Protein AF-A0A927YEY6-F1 (afdb_monomer_lite)

Foldseek 3Di:
DDQVLLCVLLVHPPPDDLVRLVVSLLVQLVVLPLPPPDDDNVRSQVSNVSSVVSNVNVNDDDDDDDDPPLVPPPADAQPQQPAKFFAWDWDADPVRDIDIHGSDIHRGADDVVPGDVVRVLVRLLVVLQVVCVVLVHHSPDPLVVVSSLQNNVQRYQLLNNQVVQFPDWDQDPQAIKGKAKKKFQDDDPPDPDDFFFKFAWDDDDLFIWTHGPRDPDITTIGHPDPVNRSNVNVVVVVVQKGKMKTFHDQDDPPDPDPDRNITMIIIMIGHSYRDDGDRDHPVVVVVVSSVPDDD

pLDDT: mean 82.64, std 15.46, range [29.44, 97.31]

Structure (mmCIF, N/CA/C/O backbone):
data_AF-A0A927YEY6-F1
#
_entry.id   AF-A0A927YEY6-F1
#
loop_
_atom_site.group_PDB
_atom_site.id
_atom_site.type_symbol
_atom_site.label_atom_id
_atom_site.label_alt_id
_atom_site.label_comp_id
_atom_site.label_asym_id
_atom_site.label_entity_id
_atom_site.label_seq_id
_atom_site.pdbx_PDB_ins_code
_atom_site.Cartn_x
_atom_site.Cartn_y
_atom_site.Cartn_z
_atom_site.occupancy
_atom_site.B_iso_or_equiv
_atom_site.auth_seq_id
_atom_site.auth_comp_id
_atom_site.auth_asym_id
_atom_site.auth_atom_id
_atom_site.pdbx_PDB_model_num
ATOM 1 N N . MET A 1 1 ? -22.327 20.132 17.273 1.00 73.31 1 MET A N 1
ATOM 2 C CA . MET A 1 1 ? -22.036 21.005 18.428 1.00 73.31 1 MET A CA 1
ATOM 3 C C . MET A 1 1 ? -22.604 22.403 18.184 1.00 73.31 1 MET A C 1
ATOM 5 O O . MET A 1 1 ? -22.576 22.846 17.042 1.00 73.31 1 MET A O 1
ATOM 9 N N . ASP A 1 2 ? -23.156 23.085 19.196 1.00 84.12 2 ASP A N 1
ATOM 10 C CA . ASP A 1 2 ? -23.599 24.488 19.074 1.00 84.12 2 ASP A CA 1
ATOM 11 C C . ASP A 1 2 ? -22.447 25.485 19.316 1.00 84.12 2 ASP A C 1
ATOM 13 O O . ASP A 1 2 ? -21.430 25.144 19.922 1.00 84.12 2 ASP A O 1
ATOM 17 N N . LYS A 1 3 ? -22.608 26.736 18.861 1.00 80.00 3 LYS A N 1
ATOM 18 C CA . LYS A 1 3 ? -21.566 27.777 18.942 1.00 80.00 3 LYS A CA 1
ATOM 19 C C . LYS A 1 3 ? -21.121 28.075 20.381 1.00 80.00 3 LYS A C 1
ATOM 21 O O . LYS A 1 3 ? -19.950 28.370 20.598 1.00 80.00 3 LYS A O 1
ATOM 26 N N . GLN A 1 4 ? -22.024 28.001 21.359 1.00 81.75 4 GLN A N 1
ATOM 27 C CA . GLN A 1 4 ? -21.712 28.317 22.752 1.00 81.75 4 GLN A CA 1
ATOM 28 C C . GLN A 1 4 ? -20.934 27.175 23.415 1.00 81.75 4 GLN A C 1
ATOM 30 O O . GLN A 1 4 ? -19.992 27.428 24.163 1.00 81.75 4 GLN A O 1
ATOM 35 N N . THR A 1 5 ? -21.277 25.927 23.099 1.00 83.00 5 THR A N 1
ATOM 36 C CA . THR A 1 5 ? -20.497 24.745 23.487 1.00 83.00 5 THR A CA 1
ATOM 37 C C . THR A 1 5 ? -19.113 24.749 22.836 1.00 83.00 5 THR A C 1
ATOM 39 O O . THR A 1 5 ? -18.125 24.507 23.525 1.00 83.00 5 THR A O 1
ATOM 42 N 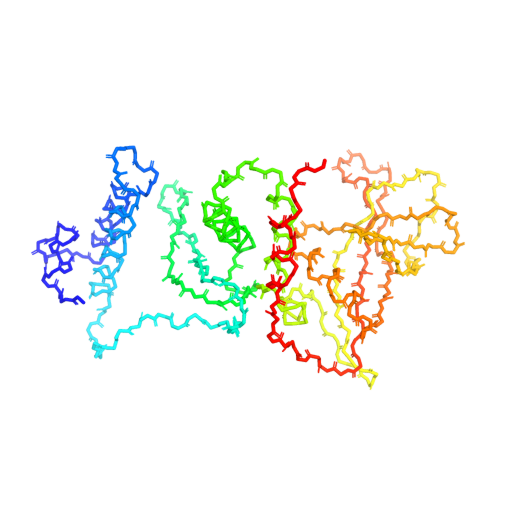N . ALA A 1 6 ? -19.014 25.115 21.554 1.00 83.81 6 ALA A N 1
ATOM 43 C CA . ALA A 1 6 ? -17.735 25.245 20.856 1.00 83.81 6 ALA A CA 1
ATOM 44 C C . ALA A 1 6 ? -16.819 26.308 21.493 1.00 83.81 6 ALA A C 1
ATOM 46 O O . ALA A 1 6 ? -15.629 26.068 21.684 1.00 83.81 6 ALA A O 1
ATOM 47 N N . MET A 1 7 ? -17.374 27.464 21.882 1.00 85.62 7 MET A N 1
ATOM 48 C CA . MET A 1 7 ? -16.624 28.506 22.599 1.00 85.62 7 MET A CA 1
ATOM 49 C C . MET A 1 7 ? -16.112 28.016 23.950 1.00 85.62 7 MET A C 1
ATOM 51 O O . MET A 1 7 ? -14.946 28.224 24.262 1.00 85.62 7 MET A O 1
ATOM 55 N N . ARG A 1 8 ? -16.945 27.313 24.728 1.00 87.94 8 ARG A N 1
ATOM 56 C CA . ARG A 1 8 ? -16.521 26.747 26.019 1.00 87.94 8 ARG A CA 1
ATOM 57 C C . ARG A 1 8 ? -15.406 25.717 25.855 1.00 87.94 8 ARG A C 1
ATOM 59 O O . ARG A 1 8 ? -14.466 25.733 26.637 1.00 87.94 8 ARG A O 1
ATOM 66 N N . LEU A 1 9 ? -15.496 24.857 24.839 1.00 85.94 9 LEU A N 1
ATOM 67 C CA . LEU A 1 9 ? -14.481 23.836 24.556 1.00 85.94 9 LEU A CA 1
ATOM 68 C C . LEU A 1 9 ? -13.132 24.427 24.153 1.00 85.94 9 LEU A C 1
ATOM 70 O O . LEU A 1 9 ? -12.103 23.863 24.506 1.00 85.94 9 LEU A O 1
ATOM 74 N N . LEU A 1 10 ? -13.129 25.552 23.436 1.00 85.31 10 LEU A N 1
ATOM 75 C CA . LEU A 1 10 ? -11.901 26.276 23.115 1.00 85.31 10 LEU A CA 1
ATOM 76 C C . LEU A 1 10 ? -11.502 27.295 24.191 1.00 85.31 10 LEU A C 1
ATOM 78 O O . LEU A 1 10 ? -10.527 28.002 23.988 1.00 85.31 10 LEU A O 1
ATOM 82 N N . GLU A 1 11 ? -12.211 27.390 25.319 1.00 87.81 11 GLU A N 1
ATOM 83 C CA . GLU A 1 11 ? -11.959 28.404 26.357 1.00 87.81 11 GLU A CA 1
ATOM 84 C C . GLU A 1 11 ? -11.980 29.850 25.795 1.00 87.81 11 GLU A C 1
ATOM 86 O O . GLU A 1 11 ? -11.098 30.658 26.077 1.00 87.81 11 GLU A O 1
ATOM 91 N N . LEU A 1 12 ? -12.979 30.166 24.961 1.00 87.00 12 LEU A N 1
ATOM 92 C CA . LEU A 1 12 ? -13.178 31.466 24.301 1.00 87.00 12 LEU A CA 1
ATOM 93 C C . LEU A 1 12 ? -14.364 32.242 24.904 1.00 87.00 12 LEU A C 1
ATOM 95 O O . LEU A 1 12 ? -15.397 31.660 25.243 1.00 87.00 12 LEU A O 1
ATOM 99 N N . GLU A 1 13 ? -14.254 33.568 24.966 1.00 82.69 13 GLU A N 1
ATOM 100 C CA . GLU A 1 13 ? -15.252 34.507 25.503 1.00 82.69 13 GLU A CA 1
ATOM 101 C C . GLU A 1 13 ? -16.216 35.064 24.436 1.00 82.69 13 GLU A C 1
ATOM 103 O O . GLU A 1 13 ? -17.197 35.741 24.753 1.00 82.69 13 GLU A O 1
ATOM 108 N N . GLY A 1 14 ? -15.968 34.778 23.156 1.00 76.25 14 GLY A N 1
ATOM 109 C CA . GLY A 1 14 ? -16.838 35.113 22.028 1.00 76.25 14 GLY A CA 1
ATOM 110 C C . GLY A 1 14 ? -16.555 36.457 21.354 1.00 76.25 14 GLY A C 1
ATOM 111 O O . GLY A 1 14 ? -17.342 36.885 20.505 1.00 76.25 14 GLY A O 1
ATOM 112 N N . ARG A 1 15 ? -15.446 37.116 21.707 1.00 78.50 15 ARG A N 1
ATOM 113 C CA . ARG A 1 15 ? -14.969 38.379 21.102 1.00 78.50 15 ARG A CA 1
ATOM 114 C C . ARG A 1 15 ? -13.741 38.191 20.211 1.00 78.50 15 ARG A C 1
ATOM 116 O O . ARG A 1 15 ? -13.236 39.158 19.649 1.00 78.50 15 ARG A O 1
ATOM 123 N N . GLU A 1 16 ? -13.261 36.963 20.101 1.00 79.75 16 GLU A N 1
ATOM 124 C CA . GLU A 1 16 ? -12.004 36.626 19.460 1.00 79.75 16 GLU A CA 1
ATOM 125 C C . GLU A 1 16 ? -12.104 36.707 17.939 1.00 79.75 16 GLU A C 1
ATOM 127 O O . GLU A 1 16 ? -13.050 36.235 17.301 1.00 79.75 16 GLU A O 1
ATOM 132 N N . SER A 1 17 ? -11.073 37.287 17.341 1.00 77.44 17 SER A N 1
ATOM 133 C CA . SER A 1 17 ? -10.853 37.264 15.905 1.00 77.44 17 SER A CA 1
ATOM 134 C C . SER A 1 17 ? -10.623 35.827 15.408 1.00 77.44 17 SER A C 1
ATOM 136 O O . SER A 1 17 ? -10.138 34.970 16.150 1.00 77.44 17 SER A O 1
ATOM 138 N N . PRO A 1 18 ? -10.847 35.541 14.112 1.00 72.12 18 PRO A N 1
ATOM 139 C CA . PRO A 1 18 ? -10.545 34.228 13.531 1.00 72.12 18 PRO A CA 1
ATOM 140 C C . PRO A 1 18 ? -9.101 33.754 13.777 1.00 72.12 18 PRO A C 1
ATOM 142 O O . PRO A 1 18 ? -8.837 32.555 13.875 1.00 72.12 18 PRO A O 1
ATOM 145 N N . LYS A 1 19 ? -8.155 34.697 13.904 1.00 68.94 19 LYS A N 1
ATOM 146 C CA . LYS A 1 19 ? -6.752 34.415 14.227 1.00 68.94 19 LYS A CA 1
ATOM 147 C C . LYS A 1 19 ? -6.582 33.949 15.676 1.00 68.94 19 LYS A C 1
ATOM 149 O O . LYS A 1 19 ? -5.820 33.017 15.920 1.00 68.94 19 LYS A O 1
ATOM 154 N N . GLU A 1 20 ? -7.293 34.565 16.614 1.00 77.88 20 GLU A N 1
ATOM 155 C CA . GLU A 1 20 ? -7.289 34.198 18.035 1.00 77.88 20 GLU A CA 1
ATOM 156 C C . GLU A 1 20 ? -7.999 32.863 18.270 1.00 77.88 20 GLU A C 1
ATOM 158 O O . GLU A 1 20 ? -7.435 32.001 18.938 1.00 77.88 20 GLU A O 1
ATOM 163 N N . ILE A 1 21 ? -9.138 32.623 17.610 1.00 79.06 21 ILE A N 1
ATOM 164 C CA . ILE A 1 21 ? -9.834 31.323 17.623 1.00 79.06 21 ILE A CA 1
ATOM 165 C C . ILE A 1 21 ? -8.893 30.210 17.137 1.00 79.06 21 ILE A C 1
ATOM 167 O O . ILE A 1 21 ? -8.759 29.175 17.785 1.00 79.06 21 ILE A O 1
ATOM 171 N N . LYS A 1 22 ? -8.184 30.433 16.020 1.00 72.25 22 LYS A N 1
ATOM 172 C CA . LYS A 1 22 ? -7.202 29.475 15.485 1.00 72.25 22 LYS A CA 1
ATOM 173 C C . LYS A 1 22 ? -6.020 29.257 16.431 1.00 72.25 22 LYS A C 1
ATOM 175 O O . LYS A 1 22 ? -5.529 28.139 16.545 1.00 72.25 22 LYS A O 1
ATOM 180 N N . SER A 1 23 ? -5.543 30.316 17.081 1.00 75.25 23 SER A N 1
ATOM 181 C CA . SER A 1 23 ? -4.452 30.243 18.058 1.00 75.25 23 SER A CA 1
ATOM 182 C C . SER A 1 23 ? -4.852 29.413 19.279 1.00 75.25 23 SER A C 1
ATOM 184 O O . SER A 1 23 ? -4.120 28.522 19.698 1.00 75.25 23 SER A O 1
ATOM 186 N N . GLN A 1 24 ? -6.048 29.655 19.807 1.00 83.19 24 GLN A N 1
ATOM 187 C CA . GLN A 1 24 ? -6.552 28.977 20.991 1.00 83.19 24 GLN A CA 1
ATOM 188 C C . GLN A 1 24 ? -6.903 27.511 20.713 1.00 83.19 24 GLN A C 1
ATOM 190 O O . GLN A 1 24 ? -6.513 26.635 21.479 1.00 83.19 24 GLN A O 1
ATOM 195 N N . PHE A 1 25 ? -7.524 27.223 19.566 1.00 82.56 25 PHE A N 1
ATOM 196 C CA . PHE A 1 25 ? -7.709 25.856 19.080 1.00 82.56 25 PHE A CA 1
ATOM 197 C C . PHE A 1 25 ? -6.395 25.064 19.072 1.00 82.56 25 PHE A C 1
ATOM 199 O O . PHE A 1 25 ? -6.335 23.958 19.600 1.00 82.56 25 PHE A O 1
ATOM 206 N N . ARG A 1 26 ? -5.315 25.663 18.558 1.00 70.81 26 ARG A N 1
ATOM 207 C CA . ARG A 1 26 ? -3.984 25.035 18.530 1.00 70.81 26 ARG A CA 1
ATOM 208 C C . ARG A 1 26 ? -3.409 24.778 19.923 1.00 70.81 26 ARG A C 1
ATOM 210 O O . ARG A 1 26 ? -2.843 23.714 20.142 1.00 70.81 26 ARG A O 1
ATOM 217 N N . LYS A 1 27 ? -3.578 25.709 20.869 1.00 81.00 27 LYS A N 1
ATOM 218 C CA . LYS A 1 27 ? -3.155 25.501 22.268 1.00 81.00 27 LYS A CA 1
ATOM 219 C C . LYS A 1 27 ? -3.886 24.325 22.909 1.00 81.00 27 LYS A C 1
ATOM 221 O O . LYS A 1 27 ? -3.268 23.524 23.603 1.00 81.00 27 LYS A O 1
ATOM 226 N N . MET A 1 28 ? -5.189 24.221 22.663 1.00 82.31 28 MET A N 1
ATOM 227 C CA . MET A 1 28 ? -5.993 23.130 23.202 1.00 82.31 28 MET A CA 1
ATOM 228 C C . MET A 1 28 ? -5.609 21.790 22.568 1.00 82.31 28 MET A C 1
ATOM 230 O O . MET A 1 28 ? -5.469 20.809 23.287 1.00 82.31 28 MET A O 1
ATOM 234 N N . LEU A 1 29 ? -5.335 21.748 21.261 1.00 75.50 29 LEU A N 1
ATOM 235 C CA . LEU A 1 29 ? -4.824 20.536 20.610 1.00 75.50 29 LEU A CA 1
ATOM 236 C C . LEU A 1 29 ? -3.517 20.039 21.235 1.00 75.50 29 LEU A C 1
ATOM 238 O O . LEU A 1 29 ? -3.404 18.856 21.530 1.00 75.50 29 LEU A O 1
ATOM 242 N N . HIS A 1 30 ? -2.565 20.938 21.496 1.00 70.00 30 HIS A N 1
ATOM 243 C CA . HIS A 1 30 ? -1.305 20.576 22.148 1.00 70.00 30 HIS A CA 1
ATOM 244 C C . HIS A 1 30 ? -1.527 20.018 23.563 1.00 70.00 30 HIS A C 1
ATOM 246 O O . HIS A 1 30 ? -0.894 19.049 23.969 1.00 70.00 30 HIS A O 1
ATOM 252 N N . ARG A 1 31 ? -2.470 20.601 24.312 1.00 76.56 31 ARG A N 1
ATOM 253 C CA . ARG A 1 31 ? -2.794 20.174 25.679 1.00 76.56 31 ARG A CA 1
ATOM 254 C C . ARG A 1 31 ? -3.408 18.774 25.747 1.00 76.56 31 ARG A C 1
ATOM 256 O O . ARG A 1 31 ? -3.153 18.066 26.714 1.00 76.56 31 ARG A O 1
ATOM 263 N N . TYR A 1 32 ? -4.233 18.414 24.769 1.00 73.62 32 TYR A N 1
ATOM 264 C CA . TYR A 1 32 ? -4.962 17.142 24.730 1.00 73.62 32 TYR A CA 1
ATOM 265 C C . TYR A 1 32 ? -4.374 16.153 23.714 1.00 73.62 32 TYR A C 1
ATOM 267 O O . TYR A 1 32 ? -5.056 15.217 23.306 1.00 73.62 32 TYR A O 1
ATOM 275 N N . HIS A 1 33 ? -3.125 16.356 23.290 1.00 64.69 33 HIS A N 1
ATOM 276 C CA . HIS A 1 33 ? -2.456 15.463 22.353 1.00 64.69 33 HIS A CA 1
ATOM 277 C C . HIS A 1 33 ? -2.370 14.030 22.927 1.00 64.69 33 HIS A C 1
ATOM 279 O O . HIS A 1 33 ? -2.066 13.891 24.112 1.00 64.69 33 HIS A O 1
ATOM 285 N N . PRO A 1 34 ? -2.594 12.961 22.134 1.00 60.19 34 PRO A N 1
ATOM 286 C CA . PRO A 1 34 ? -2.518 11.579 22.626 1.00 60.19 34 PRO A CA 1
ATOM 287 C C . PRO A 1 34 ? -1.151 11.196 23.214 1.00 60.19 34 PRO A C 1
ATOM 289 O O . PRO A 1 34 ? -1.093 10.391 24.138 1.00 60.19 34 PRO A O 1
ATOM 292 N N . ASP A 1 35 ? -0.071 11.822 22.735 1.00 56.22 35 ASP A N 1
ATOM 293 C CA . ASP A 1 35 ? 1.285 11.636 23.278 1.00 56.22 35 ASP A CA 1
ATOM 294 C C . ASP A 1 35 ? 1.624 12.617 24.419 1.00 56.22 35 ASP A C 1
ATOM 296 O O . ASP A 1 35 ? 2.741 12.601 24.942 1.00 56.22 35 ASP A O 1
ATOM 300 N N . ALA A 1 36 ? 0.695 13.495 24.822 1.00 63.72 36 ALA A N 1
ATOM 301 C CA . ALA A 1 36 ? 0.897 14.337 25.995 1.00 63.72 36 ALA A CA 1
ATOM 302 C C . ALA A 1 36 ? 0.924 13.455 27.252 1.00 63.72 36 ALA A C 1
ATOM 304 O O . ALA A 1 36 ? -0.004 12.699 27.549 1.00 63.72 36 ALA A O 1
ATOM 305 N N . THR A 1 37 ? 2.013 13.546 28.010 1.00 54.38 37 THR A N 1
ATOM 306 C CA . THR A 1 37 ? 2.255 12.700 29.178 1.00 54.38 37 THR A CA 1
ATOM 307 C C . THR A 1 37 ? 1.183 12.898 30.252 1.00 54.38 37 THR A C 1
ATOM 309 O O . THR A 1 37 ? 1.001 13.993 30.780 1.00 54.38 37 THR A O 1
ATOM 312 N N . GLY A 1 38 ? 0.509 11.805 30.625 1.00 65.81 38 GLY A N 1
ATOM 313 C CA . GLY A 1 38 ? -0.385 11.752 31.787 1.00 65.81 38 GLY A CA 1
ATOM 314 C C . GLY A 1 38 ? -1.890 11.792 31.499 1.00 65.81 38 GLY A C 1
ATOM 315 O O . GLY A 1 38 ? -2.658 11.835 32.459 1.00 65.81 38 GLY A O 1
ATOM 316 N N . MET A 1 39 ? -2.329 11.751 30.235 1.00 68.69 39 MET A N 1
ATOM 317 C CA . MET A 1 39 ? -3.746 11.576 29.876 1.00 68.69 39 MET A CA 1
ATOM 318 C C . MET A 1 39 ? -4.035 10.193 29.288 1.00 68.69 39 MET A C 1
ATOM 320 O O . MET A 1 39 ? -3.190 9.584 28.639 1.00 68.69 39 MET A O 1
ATOM 324 N N . ASP A 1 40 ? -5.251 9.701 29.531 1.00 76.50 40 ASP A N 1
ATOM 325 C CA . ASP A 1 40 ? -5.768 8.501 28.874 1.00 76.50 40 ASP A CA 1
ATOM 326 C C . ASP A 1 40 ? -5.926 8.757 27.368 1.00 76.50 40 ASP A C 1
ATOM 328 O O . ASP A 1 40 ? -6.530 9.754 26.967 1.00 76.50 40 ASP A O 1
ATOM 332 N N . ALA A 1 41 ? -5.394 7.858 26.536 1.00 65.06 41 ALA A N 1
ATOM 333 C CA . ALA A 1 41 ? -5.361 8.029 25.083 1.00 65.06 41 ALA A CA 1
ATOM 334 C C . ALA A 1 41 ? -6.767 8.097 24.458 1.00 65.06 41 ALA A C 1
ATOM 336 O O . ALA A 1 41 ? -6.977 8.826 23.487 1.00 65.06 41 ALA A O 1
ATOM 337 N N . THR A 1 42 ? -7.744 7.389 25.037 1.00 67.25 42 THR A N 1
ATOM 338 C CA . THR A 1 42 ? -9.140 7.410 24.573 1.00 67.25 42 THR A CA 1
ATOM 339 C C . THR A 1 42 ? -9.766 8.769 24.859 1.00 67.25 42 THR A C 1
ATOM 341 O O . THR A 1 42 ? -10.327 9.401 23.964 1.00 67.25 42 THR A O 1
ATOM 344 N N . PHE A 1 43 ? -9.605 9.262 26.090 1.00 71.88 43 PHE A N 1
ATOM 345 C CA . PHE A 1 43 ? -10.077 10.585 26.490 1.00 71.88 43 PHE A CA 1
ATOM 346 C C . PHE A 1 43 ? -9.400 11.712 25.696 1.00 71.88 43 PHE A C 1
ATOM 348 O O . PHE A 1 43 ? -10.073 12.631 25.229 1.00 71.88 43 PHE A O 1
ATOM 355 N N . ALA A 1 44 ? -8.081 11.635 25.503 1.00 69.62 44 ALA A N 1
ATOM 356 C CA . ALA A 1 44 ? -7.319 12.585 24.695 1.00 69.62 44 ALA A CA 1
ATOM 357 C C . ALA A 1 44 ? -7.834 12.618 23.246 1.00 69.62 44 ALA A C 1
ATOM 359 O O . ALA A 1 44 ? -8.128 13.690 22.713 1.00 69.62 44 ALA A O 1
ATOM 360 N N . GLY A 1 45 ? -8.054 11.446 22.640 1.00 66.94 45 GLY A N 1
ATOM 361 C CA . GLY A 1 45 ? -8.624 11.324 21.298 1.00 66.94 45 GLY A CA 1
ATOM 362 C C . GLY A 1 45 ? -10.031 11.919 21.174 1.00 66.94 45 GLY A C 1
ATOM 363 O O . GLY A 1 45 ? -10.306 12.672 20.235 1.00 66.94 45 GLY A O 1
ATOM 364 N N . GLU A 1 46 ? -10.922 11.646 22.134 1.00 73.69 46 GLU A N 1
ATOM 365 C CA . GLU A 1 46 ? -12.263 12.249 22.171 1.00 73.69 46 GLU A CA 1
ATOM 366 C C . GLU A 1 46 ? -12.205 13.772 22.331 1.00 73.69 46 GLU A C 1
ATOM 368 O O . GLU A 1 46 ? -12.928 14.501 21.645 1.00 73.69 46 GLU A O 1
ATOM 373 N N . MET A 1 47 ? -11.316 14.273 23.190 1.00 79.44 47 MET A N 1
ATOM 374 C CA . MET A 1 47 ? -11.127 15.707 23.386 1.00 79.44 47 MET A CA 1
ATOM 375 C C . MET A 1 47 ? -10.612 16.388 22.123 1.00 79.44 47 MET A C 1
ATOM 377 O O . MET A 1 47 ? -11.183 17.397 21.716 1.00 79.44 47 MET A O 1
ATOM 381 N N . VAL A 1 48 ? -9.610 15.828 21.446 1.00 75.88 48 VAL A N 1
ATOM 382 C CA . VAL A 1 48 ? -9.113 16.368 20.171 1.00 75.88 48 VAL A CA 1
ATOM 383 C C . VAL A 1 48 ? -10.220 16.410 19.116 1.00 75.88 48 VAL A C 1
ATOM 385 O O . VAL A 1 48 ? -10.384 17.425 18.432 1.00 75.88 48 VAL A O 1
ATOM 388 N N . ARG A 1 49 ? -11.046 15.360 19.030 1.00 75.94 49 ARG A N 1
ATOM 389 C CA . ARG A 1 49 ? -12.209 15.319 18.130 1.00 75.94 49 ARG A CA 1
ATOM 390 C C . ARG A 1 49 ? -13.207 16.439 18.437 1.00 75.94 49 ARG A C 1
ATOM 392 O O . ARG A 1 49 ? -13.635 17.146 17.524 1.00 75.94 49 ARG A O 1
ATOM 399 N N . ASN A 1 50 ? -13.522 16.649 19.715 1.00 81.19 50 ASN A N 1
ATOM 400 C CA . ASN A 1 50 ? -14.405 17.728 20.160 1.00 81.19 50 ASN A CA 1
ATOM 401 C C . ASN A 1 50 ? -13.814 19.119 19.868 1.00 81.19 50 ASN A C 1
ATOM 403 O O . ASN A 1 50 ? -14.543 20.025 19.466 1.00 81.19 50 ASN A O 1
ATOM 407 N N . LEU A 1 51 ? -12.499 19.301 20.022 1.00 83.19 51 LEU A N 1
ATOM 408 C CA . LEU A 1 51 ? -11.815 20.562 19.717 1.00 83.19 51 LEU A CA 1
ATOM 409 C C . LEU A 1 51 ? -11.865 20.895 18.222 1.00 83.19 51 LEU A C 1
ATOM 411 O O . LEU A 1 51 ? -12.055 22.057 17.859 1.00 83.19 51 LEU A O 1
ATOM 415 N N . ILE A 1 52 ? -11.725 19.894 17.352 1.00 76.62 52 ILE A N 1
ATOM 416 C CA . ILE A 1 52 ? -11.842 20.078 15.899 1.00 76.62 52 ILE A CA 1
ATOM 417 C C . ILE A 1 52 ? -13.263 20.457 15.514 1.00 76.62 52 ILE A C 1
ATOM 419 O O . ILE A 1 52 ? -13.449 21.436 14.792 1.00 76.62 52 ILE A O 1
ATOM 423 N N . GLU A 1 53 ? -14.265 19.748 16.043 1.00 78.00 53 GLU A N 1
ATOM 424 C CA . GLU A 1 53 ? -15.669 20.095 15.811 1.00 78.00 53 GLU A CA 1
ATOM 425 C C . GLU A 1 53 ? -15.961 21.531 16.282 1.00 78.00 53 GLU A C 1
ATOM 427 O O . GLU A 1 53 ? -16.600 22.309 15.568 1.00 78.00 53 GLU A O 1
ATOM 432 N N . ALA A 1 54 ? -15.427 21.924 17.443 1.00 83.50 54 ALA A N 1
ATOM 433 C CA . ALA A 1 54 ? -15.548 23.282 17.959 1.00 83.50 54 ALA A CA 1
ATOM 434 C C . ALA A 1 54 ? -14.910 24.320 17.019 1.00 83.50 54 ALA A C 1
ATOM 436 O O . ALA A 1 54 ? -15.520 25.350 16.719 1.00 83.50 54 ALA A O 1
ATOM 437 N N . TYR A 1 55 ? -13.707 24.049 16.508 1.00 81.19 55 TYR A N 1
ATOM 438 C CA . TYR A 1 55 ? -13.028 24.941 15.572 1.00 81.19 55 TYR A CA 1
ATOM 439 C C . TYR A 1 55 ? -13.773 25.073 14.240 1.00 81.19 55 TYR A C 1
ATOM 441 O O . TYR A 1 55 ? -13.885 26.182 13.713 1.00 81.19 55 TYR A O 1
ATOM 449 N N . GLU A 1 56 ? -14.337 23.994 13.697 1.00 78.25 56 GLU A N 1
ATOM 450 C CA . GLU A 1 56 ? -15.137 24.052 12.467 1.00 78.25 56 GLU A CA 1
ATOM 451 C C . GLU A 1 56 ? -16.392 24.916 12.622 1.00 78.25 56 GLU A C 1
ATOM 453 O O . GLU A 1 56 ? -16.703 25.723 11.741 1.00 78.25 56 GLU A O 1
ATOM 458 N N . VAL A 1 57 ?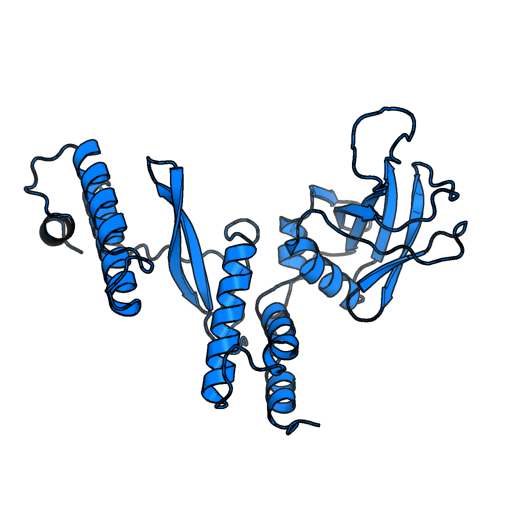 -17.095 24.783 13.753 1.00 82.00 57 VAL A N 1
ATOM 459 C CA . VAL A 1 57 ? -18.282 25.592 14.072 1.00 82.00 57 VAL A CA 1
ATOM 460 C C . VAL A 1 57 ? -17.930 27.079 14.179 1.00 82.00 57 VAL A C 1
ATOM 462 O O . VAL A 1 57 ? -18.726 27.933 13.787 1.00 82.00 57 VAL A O 1
ATOM 465 N N . LEU A 1 58 ? -16.741 27.404 14.694 1.00 79.81 58 LEU A N 1
ATOM 466 C CA . LEU A 1 58 ? -16.310 28.783 14.937 1.00 79.81 58 LEU A CA 1
ATOM 467 C C . LEU A 1 58 ? -15.589 29.438 13.749 1.00 79.81 58 LEU A C 1
ATOM 469 O O . LEU A 1 58 ? -15.564 30.665 13.661 1.00 79.81 58 LEU A O 1
ATOM 473 N N . SER A 1 59 ? -15.017 28.651 12.836 1.00 72.62 59 SER A N 1
ATOM 474 C CA . SER A 1 59 ? -14.234 29.145 11.692 1.00 72.62 59 SER A CA 1
ATOM 475 C C . SER A 1 59 ? -15.051 29.372 10.416 1.00 72.62 59 SER A C 1
ATOM 477 O O . SER A 1 59 ? -14.604 30.115 9.540 1.00 72.62 59 SER A O 1
ATOM 479 N N . LYS A 1 60 ? -16.251 28.788 10.295 1.00 66.00 60 LYS A N 1
ATOM 480 C CA . LYS A 1 60 ? -17.129 28.998 9.133 1.00 66.00 60 LYS A CA 1
ATOM 481 C C . LYS A 1 60 ? -17.919 30.314 9.276 1.00 66.00 60 LYS A C 1
ATOM 483 O O . LYS A 1 60 ? -18.721 30.440 10.205 1.00 66.00 60 LYS A O 1
ATOM 488 N N . PRO A 1 61 ? -17.756 31.301 8.369 1.00 48.72 61 PRO A N 1
ATOM 489 C CA . PRO A 1 61 ? -18.622 32.474 8.343 1.00 48.72 61 PRO A CA 1
ATOM 490 C C . PRO A 1 61 ? -20.041 32.018 7.997 1.00 48.72 61 PRO A C 1
ATOM 492 O O . PRO A 1 61 ? -20.253 31.298 7.024 1.00 48.72 61 PRO A O 1
ATOM 495 N N . SER A 1 62 ? -21.003 32.396 8.834 1.00 49.44 62 SER A N 1
ATOM 496 C CA . SER A 1 62 ? -22.383 31.912 8.811 1.00 49.44 62 SER A CA 1
ATOM 497 C C . SER A 1 62 ? -22.991 31.874 7.405 1.00 49.44 62 SER A C 1
ATOM 499 O O . SER A 1 62 ? -23.367 32.918 6.870 1.00 49.44 62 SER A O 1
ATOM 501 N N . LYS A 1 63 ? -23.143 30.667 6.854 1.00 35.72 63 LYS A N 1
ATOM 502 C CA . LYS A 1 63 ? -24.242 30.256 5.976 1.00 35.72 63 LYS A CA 1
ATOM 503 C C . LYS A 1 63 ? -24.318 28.725 5.935 1.00 35.72 63 LYS A C 1
ATOM 505 O O . LYS A 1 63 ? -23.314 28.051 5.733 1.00 35.72 63 LYS A O 1
ATOM 510 N N . THR A 1 64 ? -25.556 28.250 6.074 1.00 31.84 64 THR A N 1
ATOM 511 C CA . THR A 1 64 ? -26.096 26.904 5.803 1.00 31.84 64 THR A CA 1
ATOM 512 C C . THR A 1 64 ? -25.784 25.753 6.768 1.00 31.84 64 THR A C 1
ATOM 514 O O . THR A 1 64 ? -24.659 25.289 6.881 1.00 31.84 64 THR A O 1
ATOM 517 N N . ASP A 1 65 ? -26.881 25.319 7.400 1.00 29.44 65 ASP A N 1
ATOM 518 C CA . ASP A 1 65 ? -27.271 23.987 7.867 1.00 29.44 65 ASP A CA 1
ATOM 519 C C . ASP A 1 65 ? -26.277 23.092 8.607 1.00 29.44 65 ASP A C 1
ATOM 521 O O . ASP A 1 65 ? -25.229 22.687 8.111 1.00 29.44 65 ASP A O 1
ATOM 525 N N . GLY A 1 66 ? -26.741 22.654 9.781 1.00 34.88 66 GLY A N 1
ATOM 526 C CA . GLY A 1 66 ? -26.200 21.562 10.584 1.00 34.88 66 GLY A CA 1
ATOM 527 C C . GLY A 1 66 ? -26.313 20.192 9.913 1.00 34.88 66 GLY A C 1
ATOM 528 O O . GLY A 1 66 ? -26.832 19.250 10.510 1.00 34.88 66 GLY A O 1
ATOM 529 N N . SER A 1 67 ? -25.779 20.051 8.701 1.00 30.80 67 SER A N 1
ATOM 530 C CA . SER A 1 67 ? -25.373 18.746 8.202 1.00 30.80 67 SER A CA 1
ATOM 531 C C . SER A 1 67 ? -24.057 18.384 8.885 1.00 30.80 67 SER A C 1
ATOM 533 O O . SER A 1 67 ? -23.043 19.075 8.780 1.00 30.80 67 SER A O 1
ATOM 535 N N . ARG A 1 68 ? -24.102 17.310 9.671 1.00 41.16 68 ARG A N 1
ATOM 536 C CA . ARG A 1 68 ? -22.919 16.608 10.156 1.00 41.16 68 ARG A CA 1
ATOM 537 C C . ARG A 1 68 ? -22.099 16.199 8.939 1.00 41.16 68 ARG A C 1
ATOM 539 O O . ARG A 1 68 ? -22.351 15.143 8.370 1.00 41.16 68 ARG A O 1
ATOM 546 N N . ILE A 1 69 ? -21.107 16.990 8.554 1.00 37.94 69 ILE A N 1
ATOM 547 C CA . ILE A 1 69 ? -20.084 16.507 7.634 1.00 37.94 69 ILE A CA 1
ATOM 548 C C . ILE A 1 69 ? -19.104 15.704 8.493 1.00 37.94 69 ILE A C 1
ATOM 550 O O . ILE A 1 69 ? -17.991 16.132 8.768 1.00 37.94 69 ILE A O 1
ATOM 554 N N . ARG A 1 70 ? -19.516 14.494 8.912 1.00 43.28 70 ARG A N 1
ATOM 555 C CA . ARG A 1 70 ? -18.546 13.398 8.851 1.00 43.28 70 ARG A CA 1
ATOM 556 C C . ARG A 1 70 ? -18.162 13.389 7.384 1.00 43.28 70 ARG A C 1
ATOM 558 O O . ARG A 1 70 ? -19.011 13.088 6.552 1.00 43.28 70 ARG A O 1
ATOM 565 N N . LYS A 1 71 ? -16.965 13.869 7.063 1.00 49.34 71 LYS A N 1
ATOM 566 C CA . LYS A 1 71 ? -16.432 13.791 5.709 1.00 49.34 71 LYS A CA 1
ATOM 567 C C . LYS A 1 71 ? -16.519 12.307 5.350 1.00 49.34 71 LYS A C 1
ATOM 569 O O . LYS A 1 71 ? -15.832 11.502 5.976 1.00 49.34 71 LYS A O 1
ATOM 574 N N . GLU A 1 72 ? -17.464 11.928 4.491 1.00 57.97 72 GLU A N 1
ATOM 575 C CA . GLU A 1 72 ? -17.543 10.553 4.008 1.00 57.97 72 GLU A CA 1
ATOM 576 C C . GLU A 1 72 ? -16.197 10.289 3.347 1.00 57.97 72 GLU A C 1
ATOM 578 O O . GLU A 1 72 ? -15.803 10.998 2.419 1.00 57.97 72 GLU A O 1
ATOM 583 N N . TRP A 1 73 ? -15.424 9.378 3.935 1.00 75.44 73 TRP A N 1
ATOM 584 C CA . TRP A 1 73 ? -14.096 9.079 3.436 1.00 75.44 73 TRP A CA 1
ATOM 585 C C . TRP A 1 73 ? -14.265 8.434 2.071 1.00 75.44 73 TRP A C 1
ATOM 587 O O . TRP A 1 73 ? -14.886 7.375 1.951 1.00 75.44 73 TRP A O 1
ATOM 597 N N . ASN A 1 74 ? -13.778 9.107 1.033 1.00 78.69 74 ASN A N 1
ATOM 598 C CA . ASN A 1 74 ? -14.068 8.743 -0.343 1.00 78.69 74 ASN A CA 1
ATOM 599 C C . ASN A 1 74 ? -13.093 7.661 -0.817 1.00 78.69 74 ASN A C 1
ATOM 601 O O . ASN A 1 74 ? -12.243 7.867 -1.684 1.00 78.69 74 ASN A O 1
ATOM 605 N N . ALA A 1 75 ? -13.202 6.487 -0.206 1.00 85.56 75 ALA A N 1
ATOM 606 C CA . ALA A 1 75 ? -12.462 5.303 -0.599 1.00 85.56 75 ALA A CA 1
ATOM 607 C C . ALA A 1 75 ? -13.410 4.107 -0.745 1.00 85.56 75 ALA A C 1
ATOM 609 O O . ALA A 1 75 ? -14.408 4.021 -0.022 1.00 85.56 75 ALA A O 1
A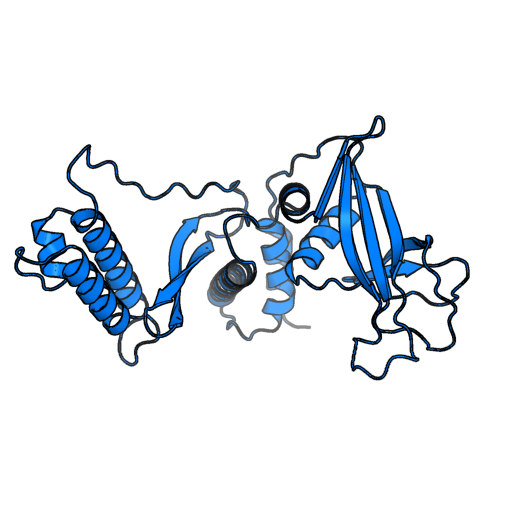TOM 610 N N . PRO A 1 76 ? -13.098 3.153 -1.644 1.00 92.19 76 PRO A N 1
ATOM 611 C CA . PRO A 1 76 ? -13.818 1.891 -1.706 1.00 92.19 76 PRO A CA 1
ATOM 612 C C . PRO A 1 76 ? -13.855 1.211 -0.336 1.00 92.19 76 PRO A C 1
ATOM 614 O O . PRO A 1 76 ? -12.932 1.350 0.465 1.00 92.19 76 PRO A O 1
ATOM 617 N N . VAL A 1 77 ? -14.906 0.444 -0.074 1.00 93.94 77 VAL A N 1
ATOM 618 C CA . VAL A 1 77 ? -15.066 -0.289 1.184 1.00 93.94 77 VAL A CA 1
ATOM 619 C C . VAL A 1 77 ? -14.990 -1.778 0.898 1.00 93.94 77 VAL A C 1
ATOM 621 O O . VAL A 1 77 ? -15.742 -2.296 0.072 1.00 93.94 77 VAL A O 1
ATOM 624 N N . ASN A 1 78 ? -14.124 -2.486 1.621 1.00 95.56 78 ASN A N 1
ATOM 625 C CA . ASN A 1 78 ? -14.141 -3.940 1.630 1.00 95.56 78 ASN A CA 1
ATOM 626 C C . ASN A 1 78 ? -15.012 -4.438 2.780 1.00 95.56 78 ASN A C 1
ATOM 628 O O . ASN A 1 78 ? -14.545 -4.651 3.894 1.00 95.56 78 ASN A O 1
ATOM 632 N N . VAL A 1 79 ? -16.292 -4.673 2.498 1.00 93.12 79 VAL A N 1
ATOM 633 C CA . VAL A 1 79 ? -17.258 -5.176 3.491 1.00 93.12 79 VAL A CA 1
ATOM 634 C C . VAL A 1 79 ? -16.876 -6.533 4.097 1.00 93.12 79 VAL A C 1
ATOM 636 O O . VAL A 1 79 ? -17.400 -6.890 5.147 1.00 93.12 79 VAL A O 1
ATOM 639 N N . MET A 1 80 ? -15.962 -7.267 3.454 1.00 95.00 80 MET A N 1
ATOM 640 C CA . MET A 1 80 ? -15.489 -8.589 3.868 1.00 95.00 80 MET A CA 1
ATOM 641 C C . MET A 1 80 ? -14.198 -8.550 4.703 1.00 95.00 80 MET A C 1
ATOM 643 O O . MET A 1 80 ? -13.726 -9.613 5.117 1.00 95.00 80 MET A O 1
ATOM 647 N N . ALA A 1 81 ? -13.618 -7.364 4.928 1.00 94.56 81 ALA A N 1
ATOM 648 C CA . ALA A 1 81 ? -12.424 -7.216 5.754 1.00 94.56 81 ALA A CA 1
ATOM 649 C C . ALA A 1 81 ? -12.714 -7.583 7.218 1.00 94.56 81 ALA A C 1
ATOM 651 O O . ALA A 1 81 ? -13.821 -7.338 7.714 1.00 94.56 81 ALA A O 1
ATOM 652 N N . ALA A 1 82 ? -11.727 -8.163 7.900 1.00 90.44 82 ALA A N 1
ATOM 653 C CA . ALA A 1 82 ? -11.896 -8.714 9.242 1.00 90.44 82 ALA A CA 1
ATOM 654 C C . ALA A 1 82 ? -12.424 -7.680 10.243 1.00 90.44 82 ALA A C 1
ATOM 656 O O . ALA A 1 82 ? -13.423 -7.928 10.916 1.00 90.44 82 ALA A O 1
ATOM 657 N N . GLU A 1 83 ? -11.806 -6.502 10.274 1.00 94.38 83 GLU A N 1
ATOM 658 C CA . GLU A 1 83 ? -12.087 -5.459 11.260 1.00 94.38 83 GLU A CA 1
ATOM 659 C C . GLU A 1 83 ? -12.277 -4.087 10.604 1.00 94.38 83 GLU A C 1
ATOM 661 O O . GLU A 1 83 ? -12.061 -3.891 9.406 1.00 94.38 83 GLU A O 1
ATOM 666 N N . GLU A 1 84 ? -12.702 -3.100 11.379 1.00 95.31 84 GLU A N 1
ATOM 667 C CA . GLU A 1 84 ? -12.612 -1.704 10.957 1.00 95.31 84 GLU A CA 1
ATOM 668 C C . GLU A 1 84 ? -11.239 -1.138 11.320 1.00 95.31 84 GLU A C 1
ATOM 670 O O . GLU A 1 84 ? -10.770 -1.328 12.443 1.00 95.31 84 GLU A O 1
ATOM 675 N N . ARG A 1 85 ? -10.623 -0.392 10.401 1.00 95.50 85 ARG A N 1
ATOM 676 C CA . ARG A 1 85 ? -9.356 0.303 10.650 1.00 95.50 85 ARG A CA 1
ATOM 677 C C . ARG A 1 85 ? -9.583 1.800 10.812 1.00 95.50 85 ARG A C 1
ATOM 679 O O . ARG A 1 85 ? -10.502 2.362 10.206 1.00 95.50 85 ARG A O 1
ATOM 686 N N . SER A 1 86 ? -8.740 2.429 11.614 1.00 94.06 86 SER A N 1
ATOM 687 C CA . SER A 1 86 ? -8.697 3.881 11.763 1.00 94.06 86 SER A CA 1
ATOM 688 C C . SER A 1 86 ? -8.043 4.526 10.536 1.00 94.06 86 SER A C 1
ATOM 690 O O . SER A 1 86 ? -7.148 3.948 9.924 1.00 94.06 86 SER A O 1
ATOM 692 N N . ILE A 1 87 ? -8.516 5.708 10.146 1.00 90.31 87 ILE A N 1
ATOM 693 C CA . ILE A 1 87 ? -7.934 6.523 9.074 1.00 90.31 87 ILE A CA 1
ATOM 694 C C . ILE A 1 87 ? -7.270 7.726 9.717 1.00 90.31 87 ILE A C 1
ATOM 696 O O . ILE A 1 87 ? -7.958 8.524 10.360 1.00 90.31 87 ILE A O 1
ATOM 700 N N . TYR A 1 88 ? -5.961 7.863 9.527 1.00 86.56 88 TYR A N 1
ATOM 701 C CA . TYR A 1 88 ? -5.195 8.969 10.089 1.00 86.56 88 TYR A CA 1
ATOM 702 C C . TYR A 1 88 ? -4.923 10.058 9.052 1.00 86.56 88 TYR A C 1
ATOM 704 O O . TYR A 1 88 ? -4.801 9.783 7.861 1.00 86.56 88 TYR A O 1
ATOM 712 N N . ALA A 1 89 ? -4.818 11.298 9.522 1.00 77.62 89 ALA A N 1
ATOM 713 C CA . ALA A 1 89 ? -4.253 12.404 8.762 1.00 77.62 89 ALA A CA 1
ATOM 714 C C . ALA A 1 89 ? -3.304 13.207 9.656 1.00 77.62 89 ALA A C 1
ATOM 716 O O . ALA A 1 89 ? -3.624 13.449 10.826 1.00 77.62 89 ALA A O 1
ATOM 717 N N . SER A 1 90 ? -2.167 13.633 9.102 1.00 74.25 90 SER A N 1
ATOM 718 C CA . SER A 1 90 ? -1.243 14.528 9.800 1.00 74.25 90 SER A CA 1
ATOM 719 C C . SER A 1 90 ? -1.676 15.985 9.678 1.00 74.25 90 SER A C 1
ATOM 721 O O . SER A 1 90 ? -2.098 16.451 8.616 1.00 74.25 90 SER A O 1
ATOM 723 N N . PHE A 1 91 ? -1.502 16.734 10.761 1.00 66.25 91 PHE A N 1
ATOM 724 C CA . PHE A 1 91 ? -1.704 18.175 10.800 1.00 66.25 91 PHE A CA 1
ATOM 725 C C . PHE A 1 91 ? -0.422 18.861 11.256 1.00 66.25 91 PHE A C 1
ATOM 727 O O . PHE A 1 91 ? 0.117 18.542 12.312 1.00 66.25 91 PHE A O 1
ATOM 734 N N . GLU A 1 92 ? 0.044 19.828 10.465 1.00 55.03 92 GLU A N 1
ATOM 735 C CA . GLU A 1 92 ? 1.225 20.630 10.786 1.00 55.03 92 GLU A CA 1
ATOM 736 C C . GLU A 1 92 ? 0.856 21.809 11.704 1.00 55.03 92 GLU A C 1
ATOM 738 O O . GLU A 1 92 ? -0.078 22.590 11.452 1.00 55.03 92 GLU A O 1
ATOM 743 N N . MET A 1 93 ? 1.601 21.934 12.797 1.00 53.53 93 MET A N 1
ATOM 744 C CA . MET A 1 93 ? 1.516 23.013 13.770 1.00 53.53 93 MET A CA 1
ATOM 745 C C . MET A 1 93 ? 2.336 24.235 13.316 1.00 53.53 93 MET A C 1
ATOM 747 O O . MET A 1 93 ? 3.056 24.214 12.324 1.00 53.53 93 MET A O 1
ATOM 751 N N . LEU A 1 94 ? 2.176 25.377 13.999 1.00 42.06 94 LEU A N 1
ATOM 752 C CA . LEU A 1 94 ? 2.871 26.625 13.621 1.00 42.06 94 LEU A CA 1
ATOM 753 C C . LEU A 1 94 ? 4.376 26.610 13.898 1.00 42.06 94 LEU A C 1
ATOM 755 O O . LEU A 1 94 ? 5.108 27.394 13.301 1.00 42.06 94 LEU A O 1
ATOM 759 N N . ASP A 1 95 ? 4.794 25.792 14.850 1.00 54.09 95 ASP A N 1
ATOM 760 C CA . ASP A 1 95 ? 6.183 25.527 15.219 1.00 54.09 95 ASP A CA 1
ATOM 761 C C . ASP A 1 95 ? 6.836 24.475 14.308 1.00 54.09 95 ASP A C 1
ATOM 763 O O . ASP A 1 95 ? 8.031 24.219 14.441 1.00 54.09 95 ASP A O 1
ATOM 767 N N . GLY A 1 96 ? 6.082 23.924 13.349 1.00 53.34 96 GLY A N 1
ATOM 768 C CA . GLY A 1 96 ? 6.543 22.900 12.416 1.00 53.34 96 GLY A CA 1
ATOM 769 C C . GLY A 1 96 ? 6.438 21.473 12.956 1.00 53.34 96 GLY A C 1
ATOM 770 O O . GLY A 1 96 ? 6.849 20.548 12.259 1.00 53.34 96 GLY A O 1
ATOM 771 N N . GLU A 1 97 ? 5.893 21.261 14.160 1.00 59.00 97 GLU A N 1
ATOM 772 C CA . GLU A 1 97 ? 5.604 19.910 14.650 1.00 59.00 97 GLU A CA 1
ATOM 773 C C . GLU A 1 97 ? 4.356 19.346 13.954 1.00 59.00 97 GLU A C 1
ATOM 775 O O . GLU A 1 97 ? 3.370 20.050 13.744 1.00 59.00 97 GLU A O 1
ATOM 780 N N . ALA A 1 98 ? 4.384 18.073 13.564 1.00 63.62 98 ALA A N 1
ATOM 781 C CA . ALA A 1 98 ? 3.235 17.394 12.971 1.00 63.62 98 ALA A CA 1
ATOM 782 C C . ALA A 1 98 ? 2.658 16.386 13.963 1.00 63.62 98 ALA A C 1
ATOM 784 O O . ALA A 1 98 ? 3.412 15.698 14.649 1.00 63.62 98 ALA A O 1
ATOM 785 N N . PHE A 1 99 ? 1.331 16.271 14.005 1.00 65.62 99 PHE A N 1
ATOM 786 C CA . PHE A 1 99 ? 0.659 15.220 14.762 1.00 65.62 99 PHE A CA 1
ATOM 787 C C . PHE A 1 99 ? -0.371 14.480 13.919 1.00 65.62 99 PHE A C 1
ATOM 789 O O . PHE A 1 99 ? -0.996 15.062 13.031 1.00 65.62 99 PHE A O 1
ATOM 796 N N . ASP A 1 100 ? -0.574 13.207 14.244 1.00 74.94 100 ASP A N 1
ATOM 797 C CA . ASP A 1 100 ? -1.523 12.333 13.564 1.00 74.94 100 ASP A CA 1
ATOM 798 C C . ASP A 1 100 ? -2.849 12.281 14.309 1.00 74.94 100 ASP A C 1
ATOM 800 O O . ASP A 1 100 ? -2.889 12.125 15.530 1.00 74.94 100 ASP A O 1
ATOM 804 N N . LEU A 1 101 ? -3.951 12.326 13.566 1.00 74.69 101 LEU A N 1
ATOM 805 C CA . LEU A 1 101 ? -5.280 12.194 14.142 1.00 74.69 101 LEU A CA 1
ATOM 806 C C . LEU A 1 101 ? -6.144 11.190 13.394 1.00 74.69 101 LEU A C 1
ATOM 808 O O . LEU A 1 101 ? -6.229 11.239 12.171 1.00 74.69 101 LEU A O 1
ATOM 812 N N . GLU A 1 102 ? -6.863 10.353 14.147 1.00 84.50 102 GLU A N 1
ATOM 813 C CA . GLU A 1 102 ? -7.948 9.530 13.616 1.00 84.50 102 GLU A CA 1
ATOM 814 C C . GLU A 1 102 ? -9.119 10.411 13.150 1.00 84.50 102 GLU A C 1
ATOM 816 O O . GLU A 1 102 ? -9.849 11.003 13.952 1.00 84.50 102 GLU A O 1
ATOM 821 N N . ILE A 1 103 ? -9.325 10.455 11.837 1.00 81.81 103 ILE A N 1
ATOM 822 C CA . ILE A 1 103 ? -10.400 11.203 11.180 1.00 81.81 103 ILE A CA 1
ATOM 823 C C . ILE A 1 103 ? -11.695 10.395 11.141 1.00 81.81 103 ILE A C 1
ATOM 825 O O . ILE A 1 103 ? -12.789 10.937 11.306 1.00 81.81 103 ILE A O 1
ATOM 829 N N . THR A 1 104 ? -11.585 9.094 10.884 1.00 86.50 104 THR A N 1
ATOM 830 C CA . THR A 1 104 ? -12.724 8.181 10.803 1.00 86.50 104 THR A CA 1
ATOM 831 C C . THR A 1 104 ? -12.270 6.742 11.017 1.00 86.50 104 THR A C 1
ATOM 833 O O . THR A 1 104 ? -11.075 6.457 11.055 1.00 86.50 104 THR A O 1
ATOM 836 N N . LYS A 1 105 ? -13.232 5.827 11.117 1.00 91.50 105 LYS A N 1
ATOM 837 C CA . LYS A 1 105 ? -13.001 4.391 11.236 1.00 91.50 105 LYS A CA 1
ATOM 838 C C . LYS A 1 105 ? -13.955 3.638 10.316 1.00 91.50 105 LYS A C 1
ATOM 840 O O . LYS A 1 105 ? -15.099 4.054 10.124 1.00 91.50 105 LYS A O 1
ATOM 845 N N . GLY A 1 106 ? -13.469 2.567 9.698 1.00 92.75 106 GLY A N 1
ATOM 846 C CA . GLY A 1 106 ? -14.282 1.717 8.833 1.00 92.75 106 GLY A CA 1
ATOM 847 C C . GLY A 1 106 ? -13.456 0.704 8.050 1.00 92.75 106 GLY A C 1
ATOM 848 O O . GLY A 1 106 ? -12.233 0.648 8.157 1.00 92.75 106 GLY A O 1
ATOM 849 N N . ARG A 1 107 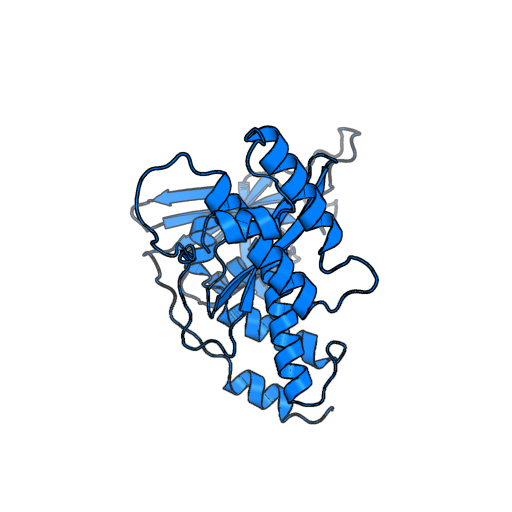? -14.119 -0.098 7.214 1.00 95.44 107 ARG A N 1
ATOM 850 C CA . ARG A 1 107 ? -13.455 -1.073 6.328 1.00 95.44 107 ARG A CA 1
ATOM 851 C C . ARG A 1 107 ? -12.969 -0.441 5.017 1.00 95.44 107 ARG A C 1
ATOM 853 O O . ARG A 1 107 ? -13.172 -0.995 3.935 1.00 95.44 107 ARG A O 1
ATOM 860 N N . TYR A 1 108 ? -12.396 0.756 5.104 1.00 95.38 108 TYR A N 1
ATOM 861 C CA . TYR A 1 108 ? -11.958 1.511 3.934 1.00 95.38 108 TYR A CA 1
ATOM 862 C C . TYR A 1 108 ? -10.695 0.899 3.333 1.00 95.38 108 TYR A C 1
ATOM 864 O O . TYR A 1 108 ? -9.707 0.642 4.024 1.00 95.38 108 TYR A O 1
ATOM 872 N N . ILE A 1 109 ? -10.716 0.718 2.020 1.00 96.31 109 ILE A N 1
ATOM 873 C CA . ILE A 1 109 ? -9.535 0.426 1.221 1.00 96.31 109 ILE A CA 1
ATOM 874 C C . ILE A 1 109 ? -8.595 1.626 1.265 1.00 96.31 109 ILE A C 1
ATOM 876 O O . ILE A 1 109 ? -9.032 2.777 1.296 1.00 96.31 109 ILE A O 1
ATOM 880 N N . TRP A 1 110 ? -7.294 1.361 1.271 1.00 95.81 110 TRP A N 1
ATOM 881 C CA . TRP A 1 110 ? -6.288 2.406 1.173 1.00 95.81 110 TRP A CA 1
ATOM 882 C C . TRP A 1 110 ? -6.457 3.217 -0.117 1.00 95.81 110 TRP A C 1
ATOM 884 O O . TRP A 1 110 ? -6.517 2.664 -1.220 1.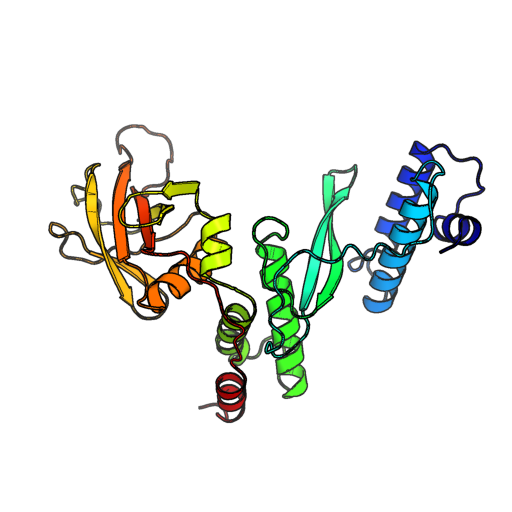00 95.81 110 TRP A O 1
ATOM 894 N N . ASN A 1 111 ? -6.517 4.542 0.019 1.00 92.38 111 ASN A N 1
ATOM 895 C CA . ASN A 1 111 ? -6.568 5.472 -1.101 1.00 92.38 111 ASN A CA 1
ATOM 896 C C . ASN A 1 111 ? -5.247 6.255 -1.174 1.00 92.38 111 ASN A C 1
ATOM 898 O O . ASN A 1 111 ? -5.102 7.238 -0.451 1.00 92.38 111 ASN A O 1
ATOM 902 N N . PRO A 1 112 ? -4.323 5.895 -2.086 1.00 91.44 112 PRO A N 1
ATOM 903 C CA . PRO A 1 112 ? -3.032 6.572 -2.219 1.00 91.44 112 PRO A CA 1
ATOM 904 C C . PRO A 1 112 ? -3.089 8.077 -2.508 1.00 91.44 112 PRO A C 1
ATOM 906 O O . PRO A 1 112 ? -2.056 8.736 -2.460 1.00 91.44 112 PRO A O 1
ATOM 909 N N . ALA A 1 113 ? -4.254 8.602 -2.900 1.00 85.75 113 ALA A N 1
ATOM 910 C CA . ALA A 1 113 ? -4.447 10.023 -3.175 1.00 85.75 113 ALA A CA 1
ATOM 911 C C . ALA A 1 113 ? -4.908 10.826 -1.946 1.00 85.75 113 ALA A C 1
ATOM 913 O O . ALA A 1 113 ? -4.872 12.051 -1.988 1.00 85.75 113 ALA A O 1
ATOM 914 N N . GLU A 1 114 ? -5.386 10.156 -0.894 1.00 84.81 114 GLU A N 1
ATOM 915 C CA . GLU A 1 114 ? -5.989 10.803 0.283 1.00 84.81 114 GLU A CA 1
ATOM 916 C C . GLU A 1 114 ? -5.350 10.369 1.608 1.00 84.81 114 GLU A C 1
ATOM 918 O O . GLU A 1 114 ? -5.492 11.081 2.596 1.00 84.81 114 GLU A O 1
ATOM 923 N N . GLU A 1 115 ? -4.649 9.233 1.641 1.00 88.94 115 GLU A N 1
ATOM 924 C CA . GLU A 1 115 ? -4.017 8.682 2.842 1.00 88.94 115 GLU A CA 1
ATOM 925 C C . GLU A 1 115 ? -2.550 8.340 2.584 1.00 88.94 115 GLU A C 1
ATOM 927 O O . GLU A 1 115 ? -2.237 7.563 1.667 1.00 88.94 115 GLU A O 1
ATOM 932 N N . ASP A 1 116 ? -1.663 8.858 3.434 1.00 90.12 116 ASP A N 1
ATOM 933 C CA . ASP A 1 116 ? -0.252 8.492 3.401 1.00 90.12 116 ASP A CA 1
ATOM 934 C C . ASP A 1 116 ? -0.075 7.015 3.764 1.00 90.12 116 ASP A C 1
ATOM 936 O O . ASP A 1 116 ? -0.803 6.423 4.568 1.00 90.12 116 ASP A O 1
ATOM 940 N N . PHE A 1 117 ? 0.908 6.375 3.139 1.00 91.81 117 PHE A N 1
ATOM 941 C CA . PHE A 1 117 ? 1.095 4.937 3.304 1.00 91.81 117 PHE A CA 1
ATOM 942 C C . PHE A 1 117 ? 1.536 4.571 4.729 1.00 91.81 117 PHE A C 1
ATOM 944 O O . PHE A 1 117 ? 1.235 3.486 5.226 1.00 91.81 117 PHE A O 1
ATOM 951 N N . GLU A 1 118 ? 2.224 5.479 5.406 1.00 91.44 118 GLU A N 1
ATOM 952 C CA . GLU A 1 118 ? 2.650 5.355 6.793 1.00 91.44 118 GLU A CA 1
ATOM 953 C C . GLU A 1 118 ? 1.439 5.312 7.742 1.00 91.44 118 GLU A C 1
ATOM 955 O O . GLU A 1 118 ? 1.355 4.415 8.581 1.00 91.44 118 GLU A O 1
ATOM 960 N N . HIS A 1 119 ? 0.444 6.185 7.547 1.00 93.12 119 HIS A N 1
ATOM 961 C CA . HIS A 1 119 ? -0.829 6.142 8.284 1.00 93.12 119 HIS A CA 1
ATOM 962 C C . HIS A 1 119 ? -1.608 4.867 8.010 1.00 93.12 119 HIS A C 1
ATOM 964 O O . HIS A 1 119 ? -2.113 4.228 8.935 1.00 93.12 119 HIS A O 1
ATOM 970 N N . PHE A 1 120 ? -1.656 4.463 6.741 1.00 95.56 120 PHE A N 1
ATOM 971 C CA . PHE A 1 120 ? -2.297 3.218 6.360 1.00 95.56 120 PHE A CA 1
ATOM 972 C C . PHE A 1 120 ? -1.645 2.023 7.064 1.00 95.56 120 PHE A C 1
ATOM 974 O O . PHE A 1 120 ? -2.333 1.256 7.735 1.00 95.56 120 PHE A O 1
ATOM 981 N N . THR A 1 121 ? -0.322 1.874 6.976 1.00 95.75 121 THR A N 1
ATOM 982 C CA . THR A 1 121 ? 0.388 0.745 7.598 1.00 95.75 121 THR A CA 1
ATOM 983 C C . THR A 1 121 ? 0.275 0.755 9.121 1.00 95.75 121 THR A C 1
ATOM 985 O O . THR A 1 121 ? 0.064 -0.314 9.693 1.00 95.75 121 THR A O 1
ATOM 988 N N . LYS A 1 122 ? 0.306 1.930 9.766 1.00 94.75 122 LYS A N 1
ATOM 989 C CA . LYS A 1 122 ? -0.011 2.091 11.195 1.00 94.75 122 LYS A CA 1
ATOM 990 C C . LYS A 1 122 ? -1.394 1.525 11.532 1.00 94.75 122 LYS A C 1
ATOM 992 O O . LYS A 1 122 ? -1.498 0.672 12.406 1.00 94.75 122 LYS A O 1
ATOM 997 N N . SER A 1 123 ? -2.430 1.904 10.781 1.00 96.38 123 SER A N 1
ATOM 998 C CA . SER A 1 123 ? -3.790 1.399 11.020 1.00 96.38 123 SER A CA 1
ATOM 999 C C . SER A 1 123 ? -3.909 -0.123 10.854 1.00 96.38 123 SER A C 1
ATOM 1001 O O . SER A 1 123 ? -4.674 -0.775 11.560 1.00 96.38 123 SER A O 1
ATOM 1003 N N . ILE A 1 124 ? -3.127 -0.720 9.945 1.00 97.31 124 ILE A N 1
ATOM 1004 C CA . ILE A 1 124 ? -3.085 -2.177 9.772 1.00 97.31 124 ILE A CA 1
ATOM 1005 C C . ILE A 1 124 ? -2.372 -2.858 10.942 1.00 97.31 124 ILE A C 1
ATOM 1007 O O . ILE A 1 124 ? -2.798 -3.935 11.359 1.00 97.31 124 ILE A O 1
ATOM 1011 N N . VAL A 1 125 ? -1.319 -2.244 11.487 1.00 96.44 125 VAL A N 1
ATOM 1012 C CA . VAL A 1 125 ? -0.651 -2.730 12.702 1.00 96.44 125 VAL A CA 1
ATOM 1013 C C . VAL A 1 125 ? -1.625 -2.744 13.879 1.00 96.44 125 VAL A C 1
ATOM 1015 O O . VAL A 1 125 ? -1.752 -3.774 14.528 1.00 96.44 125 VAL A O 1
ATOM 1018 N N . GLU A 1 126 ? -2.387 -1.675 14.096 1.00 95.69 126 GLU A N 1
ATOM 1019 C CA . GLU A 1 126 ? -3.379 -1.591 15.183 1.00 95.69 126 GLU A CA 1
ATOM 1020 C C . GLU A 1 126 ? -4.500 -2.638 15.044 1.00 95.69 126 GLU A C 1
ATOM 1022 O O . GLU A 1 126 ? -4.920 -3.264 16.024 1.00 95.69 126 GLU A O 1
ATOM 1027 N N . VAL A 1 127 ? -4.969 -2.887 13.814 1.00 97.00 127 VAL A N 1
ATOM 1028 C CA . VAL A 1 127 ? -5.914 -3.982 13.534 1.00 97.00 127 VAL A CA 1
ATOM 1029 C C . VAL A 1 127 ? -5.283 -5.339 13.849 1.00 97.00 127 VAL A C 1
ATOM 1031 O O . VAL A 1 127 ? -5.918 -6.185 14.482 1.00 97.00 127 VAL A O 1
ATOM 1034 N N . ALA A 1 128 ? -4.032 -5.556 13.442 1.00 96.81 128 ALA A N 1
ATOM 1035 C CA . ALA A 1 128 ? -3.316 -6.796 13.712 1.00 96.81 128 ALA A CA 1
ATOM 1036 C C . ALA A 1 128 ? -3.140 -7.034 15.219 1.00 96.81 128 ALA A C 1
ATOM 1038 O O . ALA A 1 128 ? -3.414 -8.133 15.698 1.00 96.81 128 ALA A O 1
ATOM 1039 N N . GLU A 1 129 ? -2.753 -6.004 15.973 1.00 95.38 129 GLU A N 1
ATOM 1040 C CA . GLU A 1 129 ? -2.634 -6.046 17.432 1.00 95.38 129 GLU A CA 1
ATOM 1041 C C . GLU A 1 129 ? -3.972 -6.360 18.101 1.00 95.38 129 GLU A C 1
ATOM 1043 O O . GLU A 1 129 ? -4.030 -7.197 19.000 1.00 95.38 129 GLU A O 1
ATOM 1048 N N . THR A 1 130 ? -5.064 -5.758 17.625 1.00 94.69 130 THR A N 1
ATOM 1049 C CA . THR A 1 130 ? -6.421 -6.046 18.116 1.00 94.69 130 THR A CA 1
ATOM 1050 C C . THR A 1 130 ? -6.770 -7.526 17.941 1.00 94.69 130 THR A C 1
ATOM 1052 O O . THR A 1 130 ? -7.208 -8.182 18.888 1.00 94.69 130 THR A O 1
ATOM 1055 N N . ILE A 1 131 ? -6.517 -8.084 16.753 1.00 94.81 131 ILE A N 1
ATOM 1056 C CA . ILE A 1 131 ? -6.763 -9.503 16.463 1.00 94.81 131 ILE A CA 1
ATOM 1057 C C . ILE A 1 131 ? -5.870 -10.400 17.334 1.00 94.81 131 ILE A C 1
ATOM 1059 O O . ILE A 1 131 ? -6.364 -11.356 17.929 1.00 94.81 131 ILE A O 1
ATOM 1063 N N . LEU A 1 132 ? -4.574 -10.096 17.459 1.00 94.44 132 LEU A N 1
ATOM 1064 C CA . LEU A 1 132 ? -3.651 -10.858 18.309 1.00 94.44 132 LEU A CA 1
ATOM 1065 C C . LEU A 1 132 ? -4.108 -10.868 19.772 1.00 94.44 132 LEU A C 1
ATOM 1067 O O . LEU A 1 132 ? -4.173 -11.937 20.385 1.00 94.44 132 LEU A O 1
ATOM 1071 N N . ASN A 1 133 ? -4.514 -9.711 20.297 1.00 93.38 133 ASN A N 1
ATOM 1072 C CA . ASN A 1 133 ? -5.004 -9.572 21.664 1.00 93.38 133 ASN A CA 1
ATOM 1073 C C . ASN A 1 133 ? -6.267 -10.416 21.907 1.00 93.38 133 ASN A C 1
ATOM 1075 O O . ASN A 1 133 ? -6.364 -11.076 22.942 1.00 93.38 133 ASN A O 1
ATOM 1079 N N . HIS A 1 134 ? -7.199 -10.485 20.945 1.00 92.44 134 HIS A N 1
ATOM 1080 C CA . HIS A 1 134 ? -8.360 -11.386 21.024 1.00 92.44 134 HIS A CA 1
ATOM 1081 C C . HIS A 1 134 ? -7.968 -12.872 21.090 1.00 92.44 134 HIS A C 1
ATOM 1083 O O . HIS A 1 134 ? -8.691 -13.680 21.673 1.00 92.44 134 HIS A O 1
ATOM 1089 N N . HIS A 1 135 ? -6.808 -13.230 20.540 1.00 90.44 135 HIS A N 1
ATOM 1090 C CA . HIS A 1 135 ? -6.221 -14.567 20.624 1.00 90.44 135 HIS A CA 1
ATOM 1091 C C . HIS A 1 135 ? -5.253 -14.743 21.811 1.00 90.44 135 HIS A C 1
ATOM 1093 O O . HIS A 1 135 ? -4.561 -15.759 21.887 1.00 90.44 135 HIS A O 1
ATOM 1099 N N . GLY A 1 136 ? -5.204 -13.789 22.749 1.00 90.75 136 GLY A N 1
ATOM 1100 C CA . GLY A 1 136 ? -4.338 -13.844 23.931 1.00 90.75 136 GLY A CA 1
ATOM 1101 C C . GLY A 1 136 ? -2.845 -13.702 23.619 1.00 90.75 136 GLY A C 1
ATOM 1102 O O . GLY A 1 136 ? -2.014 -14.130 24.420 1.00 90.75 136 GLY A O 1
ATOM 1103 N N . LYS A 1 137 ? -2.500 -13.137 22.457 1.00 90.62 137 LYS A N 1
ATOM 1104 C CA . LYS A 1 137 ? -1.127 -12.917 21.991 1.00 90.62 137 LYS A CA 1
ATOM 1105 C C . LYS A 1 137 ? -0.804 -11.415 22.001 1.00 90.62 137 LYS A C 1
ATOM 1107 O O . LYS A 1 137 ? -1.637 -10.633 21.555 1.00 90.62 137 LYS A O 1
ATOM 1112 N N . PRO A 1 138 ? 0.374 -10.985 22.488 1.00 90.12 138 PRO A N 1
ATOM 1113 C CA . PRO A 1 138 ? 0.764 -9.574 22.452 1.00 90.12 138 PRO A CA 1
ATOM 1114 C C . PRO A 1 138 ? 1.104 -9.116 21.024 1.00 90.12 138 PRO A C 1
ATOM 1116 O O . PRO A 1 138 ? 1.436 -9.933 20.168 1.00 90.12 138 PRO A O 1
ATOM 1119 N N . GLY A 1 139 ? 1.129 -7.802 20.775 1.00 83.94 139 GLY A N 1
ATOM 1120 C CA . GLY A 1 139 ? 1.527 -7.227 19.475 1.00 83.94 139 GLY A CA 1
ATOM 1121 C C . GLY A 1 139 ? 2.958 -7.567 19.023 1.00 83.94 139 GLY A C 1
ATOM 1122 O O . GLY A 1 139 ? 3.281 -7.495 17.841 1.00 83.94 139 GLY A O 1
ATOM 1123 N N . THR A 1 140 ? 3.814 -8.001 19.950 1.00 88.06 140 THR A N 1
ATOM 1124 C CA . THR A 1 140 ? 5.178 -8.481 19.677 1.00 88.06 140 THR A CA 1
ATOM 1125 C C . THR A 1 140 ? 5.249 -9.966 19.301 1.00 88.06 140 THR A C 1
ATOM 1127 O O . THR A 1 140 ? 6.344 -10.483 19.073 1.00 88.06 140 THR A O 1
ATOM 1130 N N . ASP A 1 141 ? 4.114 -10.672 19.246 1.00 92.31 141 ASP A N 1
ATOM 1131 C CA . ASP A 1 141 ? 4.061 -12.093 18.897 1.00 92.31 141 ASP A CA 1
ATOM 1132 C C . ASP A 1 141 ? 4.558 -12.333 17.453 1.00 92.31 141 ASP A C 1
ATOM 1134 O O . ASP A 1 141 ? 4.185 -11.592 16.537 1.00 92.31 141 ASP A O 1
ATOM 1138 N N . PRO A 1 142 ? 5.357 -13.388 17.193 1.00 91.00 142 PRO A N 1
ATOM 1139 C CA . PRO A 1 142 ? 5.845 -13.708 15.848 1.00 91.00 142 PRO A CA 1
ATOM 1140 C C . PRO A 1 142 ? 4.746 -13.884 14.787 1.00 91.00 142 PRO A C 1
ATOM 1142 O O . PRO A 1 142 ? 5.006 -13.696 13.594 1.00 91.00 142 PRO A O 1
ATOM 1145 N N . ALA A 1 143 ? 3.513 -14.218 15.189 1.00 92.31 143 ALA A N 1
ATOM 1146 C CA . ALA A 1 143 ? 2.365 -14.291 14.290 1.00 92.31 143 ALA A CA 1
ATOM 1147 C C . ALA A 1 143 ? 2.071 -12.954 13.590 1.00 92.31 143 ALA A C 1
ATOM 1149 O O . ALA A 1 143 ? 1.545 -12.975 12.477 1.00 92.31 143 ALA A O 1
ATOM 1150 N N . MET A 1 144 ? 2.477 -11.816 14.168 1.00 94.19 144 MET A N 1
ATOM 1151 C CA . MET A 1 144 ? 2.357 -10.480 13.576 1.00 94.19 144 MET A CA 1
ATOM 1152 C C . MET A 1 144 ? 2.919 -10.421 12.148 1.00 94.19 144 MET A C 1
ATOM 1154 O O . MET A 1 144 ? 2.263 -9.924 11.233 1.00 94.19 144 MET A O 1
ATOM 1158 N N . VAL A 1 145 ? 4.094 -11.020 11.917 1.00 91.31 145 VAL A N 1
ATOM 1159 C CA . VAL A 1 145 ? 4.771 -11.027 10.605 1.00 91.31 145 VAL A CA 1
ATOM 1160 C C . VAL A 1 145 ? 3.958 -11.777 9.544 1.00 91.31 145 VAL A C 1
ATOM 1162 O O . VAL A 1 145 ? 4.031 -11.453 8.359 1.00 91.31 145 VAL A O 1
ATOM 1165 N N . ARG A 1 146 ? 3.170 -12.777 9.956 1.00 92.44 146 ARG A N 1
ATOM 1166 C CA . ARG A 1 146 ? 2.308 -13.568 9.064 1.00 92.44 146 ARG A CA 1
ATOM 1167 C C . ARG A 1 146 ? 0.910 -12.966 8.924 1.00 92.44 146 ARG A C 1
ATOM 1169 O O . ARG A 1 146 ? 0.314 -13.094 7.859 1.00 92.44 146 ARG A O 1
ATOM 1176 N N . LEU A 1 147 ? 0.406 -12.303 9.964 1.00 95.00 147 LEU A N 1
ATOM 1177 C CA . LEU A 1 147 ? -0.901 -11.649 9.979 1.00 95.00 147 LEU A CA 1
ATOM 1178 C C . LEU A 1 147 ? -0.902 -10.360 9.153 1.00 95.00 147 LEU A C 1
ATOM 1180 O O . LEU A 1 147 ? -1.799 -10.153 8.338 1.00 95.00 147 LEU A O 1
ATOM 1184 N N . PHE A 1 148 ? 0.124 -9.524 9.313 1.00 94.69 148 PHE A N 1
ATOM 1185 C CA . PHE A 1 148 ? 0.198 -8.216 8.669 1.00 94.69 148 PHE A CA 1
ATOM 1186 C C . PHE A 1 148 ? 0.023 -8.284 7.136 1.00 94.69 148 PHE A C 1
ATOM 1188 O O . PHE A 1 148 ? -0.830 -7.568 6.612 1.00 94.69 148 PHE A O 1
ATOM 1195 N N . PRO A 1 149 ? 0.700 -9.179 6.383 1.00 92.38 149 PRO A N 1
ATOM 1196 C CA . PRO A 1 149 ? 0.482 -9.300 4.940 1.00 92.38 149 PRO A CA 1
ATOM 1197 C C . PRO A 1 149 ? -0.928 -9.767 4.549 1.00 92.38 149 PRO A C 1
ATOM 1199 O O . PRO A 1 149 ? -1.396 -9.416 3.468 1.00 92.38 149 PRO A O 1
ATOM 1202 N N . LEU A 1 150 ? -1.601 -10.560 5.396 1.00 94.25 150 LEU A N 1
ATOM 1203 C CA . LEU A 1 150 ? -2.981 -10.996 5.151 1.00 94.25 150 LEU A CA 1
ATOM 1204 C C . LEU A 1 150 ? -3.956 -9.827 5.285 1.00 94.25 150 LEU A C 1
ATOM 1206 O O . LEU A 1 150 ? -4.861 -9.701 4.464 1.00 94.25 150 LEU A O 1
ATOM 1210 N N . LEU A 1 151 ? -3.744 -8.963 6.279 1.00 95.81 151 LEU A N 1
ATOM 1211 C CA . LEU A 1 151 ? -4.539 -7.751 6.454 1.00 95.81 151 LEU A CA 1
ATOM 1212 C C . LEU A 1 151 ? -4.255 -6.746 5.337 1.00 95.81 151 LEU A C 1
ATOM 1214 O O . LEU A 1 151 ? -5.187 -6.241 4.723 1.00 95.81 151 LEU A O 1
ATOM 1218 N N . MET A 1 152 ? -2.987 -6.523 4.981 1.00 94.56 152 MET A N 1
ATOM 1219 C CA . MET A 1 152 ? -2.626 -5.663 3.846 1.00 94.56 152 MET A CA 1
ATOM 1220 C C . MET A 1 152 ? -3.365 -6.060 2.556 1.00 94.56 152 MET A C 1
ATOM 1222 O O . MET A 1 152 ? -3.848 -5.188 1.842 1.00 94.56 152 MET A O 1
ATOM 1226 N N . ASP A 1 153 ? -3.505 -7.360 2.275 1.00 91.94 153 ASP A N 1
ATOM 1227 C CA . ASP A 1 153 ? -4.251 -7.872 1.112 1.00 91.94 153 ASP A CA 1
ATOM 1228 C C . ASP A 1 153 ? -5.781 -7.675 1.218 1.00 91.94 153 ASP A C 1
ATOM 1230 O O . ASP A 1 153 ? -6.459 -7.626 0.195 1.00 91.94 153 ASP A O 1
ATOM 1234 N N . GLU A 1 154 ? -6.345 -7.514 2.422 1.00 95.06 154 GLU A N 1
ATOM 1235 C CA . GLU A 1 154 ? -7.762 -7.155 2.599 1.00 95.06 154 GLU A CA 1
ATOM 1236 C C . GLU A 1 154 ? -8.031 -5.657 2.395 1.00 95.06 154 GLU A C 1
ATOM 1238 O O . GLU A 1 154 ? -9.112 -5.298 1.922 1.00 95.06 154 GLU A O 1
ATOM 1243 N N . TYR A 1 155 ? -7.077 -4.782 2.730 1.00 96.50 155 TYR A N 1
ATOM 1244 C CA . TYR A 1 155 ? -7.268 -3.324 2.664 1.00 96.50 155 TYR A CA 1
ATOM 1245 C C . TYR A 1 155 ? -6.553 -2.640 1.493 1.00 96.50 155 TYR A C 1
ATOM 1247 O O . TYR A 1 155 ? -6.644 -1.421 1.353 1.00 96.50 155 TYR A O 1
ATOM 1255 N N . ILE A 1 156 ? -5.885 -3.392 0.618 1.00 96.06 156 ILE A N 1
ATOM 1256 C CA . ILE A 1 156 ? -5.346 -2.884 -0.647 1.00 96.06 156 ILE A CA 1
ATOM 1257 C C . ILE A 1 156 ? -6.144 -3.471 -1.806 1.00 96.06 156 ILE A C 1
ATOM 1259 O O . ILE A 1 156 ? -6.151 -4.677 -2.034 1.00 96.06 156 ILE A O 1
ATOM 1263 N N . TYR A 1 157 ? -6.739 -2.591 -2.607 1.00 96.62 157 TYR A N 1
ATOM 1264 C CA . TYR A 1 157 ? -7.183 -2.919 -3.958 1.00 96.62 157 TYR A CA 1
ATOM 1265 C C . TYR A 1 157 ? -6.036 -2.644 -4.932 1.00 96.62 157 TYR A C 1
ATOM 1267 O O . TYR A 1 157 ? -5.729 -1.478 -5.194 1.00 96.62 157 TYR A O 1
ATOM 1275 N N . PRO A 1 158 ? -5.324 -3.683 -5.408 1.00 95.56 158 PRO A N 1
ATOM 1276 C CA . PRO A 1 158 ? -4.073 -3.500 -6.130 1.00 95.56 158 PRO A CA 1
ATOM 1277 C C . PRO A 1 158 ? -4.224 -2.785 -7.475 1.00 95.56 158 PRO A C 1
ATOM 1279 O O . PRO A 1 158 ? -3.340 -2.010 -7.826 1.00 95.56 158 PRO A O 1
ATOM 1282 N N . PHE A 1 159 ? -5.309 -2.992 -8.226 1.00 95.44 159 PHE A N 1
ATOM 1283 C CA . PHE A 1 159 ? -5.500 -2.302 -9.508 1.00 95.44 159 PHE A CA 1
ATOM 1284 C C . PHE A 1 159 ? -5.913 -0.844 -9.292 1.00 95.44 159 PHE A C 1
ATOM 1286 O O . PHE A 1 159 ? -5.343 0.050 -9.918 1.00 95.44 159 PHE A O 1
ATOM 1293 N N . TYR A 1 160 ? -6.809 -0.596 -8.333 1.00 94.62 160 TYR A N 1
ATOM 1294 C CA . TYR A 1 160 ? -7.177 0.756 -7.898 1.00 94.62 160 TYR A CA 1
ATOM 1295 C C . TYR A 1 160 ? -5.967 1.563 -7.399 1.00 94.62 160 TYR A C 1
ATOM 1297 O O . TYR A 1 160 ? -5.761 2.712 -7.794 1.00 94.62 160 TYR A O 1
ATOM 1305 N N . ALA A 1 161 ? -5.131 0.959 -6.550 1.00 95.38 161 ALA A N 1
ATOM 1306 C CA . ALA A 1 161 ? -3.933 1.608 -6.035 1.00 95.38 161 ALA A CA 1
ATOM 1307 C C . ALA A 1 161 ? -2.887 1.823 -7.139 1.00 95.38 161 ALA A C 1
ATOM 1309 O O . ALA A 1 161 ? -2.275 2.887 -7.193 1.00 95.38 161 ALA A O 1
ATOM 1310 N N . ALA A 1 162 ? -2.705 0.860 -8.051 1.00 94.94 162 ALA A N 1
ATOM 1311 C CA . ALA A 1 162 ? -1.778 0.992 -9.174 1.00 94.94 162 ALA A CA 1
ATOM 1312 C C . ALA A 1 162 ? -2.137 2.172 -10.091 1.00 94.94 162 ALA A C 1
ATOM 1314 O O . ALA A 1 162 ? -1.241 2.918 -10.479 1.00 94.94 162 ALA A O 1
ATOM 1315 N N . GLU A 1 163 ? -3.424 2.384 -10.388 1.00 93.31 163 GLU A N 1
ATOM 1316 C CA . GLU A 1 163 ? -3.888 3.522 -11.197 1.00 93.31 163 GLU A CA 1
ATOM 1317 C C . GLU A 1 163 ? -3.548 4.871 -10.545 1.00 93.31 163 GLU A C 1
ATOM 1319 O O . GLU A 1 163 ? -3.138 5.801 -11.229 1.00 93.31 163 GLU A O 1
ATOM 1324 N N . LYS A 1 164 ? -3.640 4.975 -9.218 1.00 91.88 164 LYS A N 1
ATOM 1325 C CA . LYS A 1 164 ? -3.308 6.212 -8.490 1.00 91.88 164 LYS A CA 1
ATOM 1326 C C . LYS A 1 164 ? -1.814 6.425 -8.267 1.00 91.88 164 LYS A C 1
ATOM 1328 O O . LYS A 1 164 ? -1.380 7.553 -8.058 1.00 91.88 164 LYS A O 1
ATOM 1333 N N . LEU A 1 165 ? -1.041 5.344 -8.233 1.00 93.69 165 LEU A N 1
ATOM 1334 C CA . LEU A 1 165 ? 0.388 5.380 -7.932 1.00 93.69 165 LEU A CA 1
ATOM 1335 C C . LEU A 1 165 ? 1.271 5.491 -9.176 1.00 93.69 165 LEU A C 1
ATOM 1337 O O . LEU A 1 165 ? 2.435 5.870 -9.034 1.00 93.69 165 LEU A O 1
ATOM 1341 N N . ALA A 1 166 ? 0.755 5.133 -10.353 1.00 93.44 166 ALA A N 1
ATOM 1342 C CA . ALA A 1 166 ? 1.502 5.183 -11.602 1.00 93.44 166 ALA A CA 1
ATOM 1343 C C . ALA A 1 166 ? 1.939 6.617 -11.935 1.00 93.44 166 ALA A C 1
ATOM 1345 O O . ALA A 1 166 ? 1.162 7.563 -11.844 1.00 93.44 166 ALA A O 1
ATOM 1346 N N . GLU A 1 167 ? 3.186 6.767 -12.377 1.00 91.62 167 GLU A N 1
ATOM 1347 C CA . GLU A 1 167 ? 3.733 8.057 -12.821 1.00 91.62 167 GLU A CA 1
ATOM 1348 C C . GLU A 1 167 ? 3.168 8.471 -14.177 1.00 91.62 167 GLU A C 1
ATOM 1350 O O . GLU A 1 167 ? 3.049 9.655 -14.490 1.00 91.62 167 GLU A O 1
ATOM 1355 N N . LYS A 1 168 ? 2.849 7.475 -15.005 1.00 90.25 168 LYS A N 1
ATOM 1356 C CA . LYS A 1 168 ? 2.303 7.668 -16.341 1.00 90.25 168 LYS A CA 1
ATOM 1357 C C . LYS A 1 168 ? 1.313 6.563 -16.660 1.00 90.25 168 LYS A C 1
ATOM 1359 O O . LYS A 1 168 ? 1.601 5.389 -16.416 1.00 90.25 168 LYS A O 1
ATOM 1364 N N . ILE A 1 169 ? 0.192 6.959 -17.254 1.00 91.88 169 ILE A N 1
ATOM 1365 C CA . ILE A 1 169 ? -0.806 6.061 -17.822 1.00 91.88 169 ILE A CA 1
ATOM 1366 C C . ILE A 1 169 ? -0.954 6.414 -19.299 1.00 91.88 169 ILE A C 1
ATOM 1368 O O . ILE A 1 169 ? -1.228 7.564 -19.638 1.00 91.88 169 ILE A O 1
ATOM 1372 N N . GLU A 1 170 ? -0.739 5.437 -20.174 1.00 92.75 170 GLU A N 1
ATOM 1373 C CA . GLU A 1 170 ? -0.972 5.572 -21.614 1.00 92.75 170 GLU A CA 1
ATOM 1374 C C . GLU A 1 170 ? -2.076 4.612 -22.043 1.00 92.75 170 GLU A C 1
ATOM 1376 O O . GLU A 1 170 ? -1.980 3.409 -21.803 1.00 92.75 170 GLU A O 1
ATOM 1381 N N . GLU A 1 171 ? -3.095 5.137 -22.713 1.00 92.19 171 GLU A N 1
ATOM 1382 C CA . GLU A 1 171 ? -4.084 4.328 -23.419 1.00 92.19 171 GLU A CA 1
ATOM 1383 C C . GLU A 1 171 ? -3.564 4.008 -24.826 1.00 92.19 171 GLU A C 1
ATOM 1385 O O . GLU A 1 171 ? -3.118 4.892 -25.562 1.00 92.19 171 GLU A O 1
ATOM 1390 N N . LYS A 1 172 ? -3.573 2.725 -25.176 1.00 89.94 172 LYS A N 1
ATOM 1391 C CA . LYS A 1 172 ? -3.171 2.178 -26.474 1.00 89.94 172 LYS A CA 1
ATOM 1392 C C . LYS A 1 172 ? -4.279 1.270 -26.993 1.00 89.94 172 LYS A C 1
ATOM 1394 O O . LYS A 1 172 ? -5.120 0.817 -26.226 1.00 89.94 172 LYS A O 1
ATOM 1399 N N . GLU A 1 173 ? -4.237 0.940 -28.282 1.00 88.38 173 GLU A N 1
ATOM 1400 C CA . GLU A 1 173 ? -5.186 -0.013 -28.883 1.00 88.38 173 GLU A CA 1
ATOM 1401 C C . GLU A 1 173 ? -5.215 -1.364 -28.144 1.00 88.38 173 GLU A C 1
ATOM 1403 O O . GLU A 1 173 ? -6.258 -2.000 -28.042 1.00 88.38 173 GLU A O 1
ATOM 1408 N N . GLU A 1 174 ? -4.076 -1.784 -27.585 1.00 84.94 174 GLU A N 1
ATOM 1409 C CA . GLU A 1 174 ? -3.923 -3.048 -26.853 1.00 84.94 174 GLU A CA 1
ATOM 1410 C C . GLU A 1 174 ? -4.342 -2.976 -25.369 1.00 84.94 174 GLU A C 1
ATOM 1412 O O . GLU A 1 174 ? -4.330 -4.005 -24.688 1.00 84.94 174 GLU A O 1
ATOM 1417 N N . GLY A 1 175 ? -4.678 -1.785 -24.853 1.00 91.25 175 GLY A N 1
ATOM 1418 C CA . GLY A 1 175 ? -5.077 -1.552 -23.463 1.00 91.25 175 GLY A CA 1
ATOM 1419 C C . GLY A 1 175 ? -4.338 -0.389 -22.793 1.00 91.25 175 GLY A C 1
ATOM 1420 O O . GLY A 1 175 ? -3.923 0.573 -23.433 1.00 91.25 175 GLY A O 1
ATOM 1421 N N . TYR A 1 176 ? -4.151 -0.478 -21.479 1.00 93.62 176 TYR A N 1
ATOM 1422 C CA . TYR A 1 176 ? -3.580 0.573 -20.637 1.00 93.62 176 TYR A CA 1
ATOM 1423 C C . TYR A 1 176 ? -2.177 0.194 -20.152 1.00 93.62 176 TYR A C 1
ATOM 1425 O O . TYR A 1 176 ? -1.970 -0.884 -19.584 1.00 93.62 176 TYR A O 1
ATOM 1433 N N . LEU A 1 177 ? -1.210 1.091 -20.346 1.00 94.44 177 LEU A N 1
ATOM 1434 C CA . LEU A 1 177 ? 0.146 0.966 -19.812 1.00 94.44 177 LEU A CA 1
ATOM 1435 C C . LEU A 1 177 ? 0.322 1.854 -18.587 1.00 94.44 177 LEU A C 1
ATOM 1437 O O . LEU A 1 177 ? 0.199 3.070 -18.685 1.00 94.44 177 LEU A O 1
ATOM 1441 N N . TYR A 1 178 ? 0.692 1.243 -17.468 1.00 95.75 178 TYR A N 1
ATOM 1442 C CA . TYR A 1 178 ? 0.992 1.908 -16.204 1.00 95.75 178 TYR A CA 1
ATOM 1443 C C . TYR A 1 178 ? 2.496 1.846 -15.957 1.00 95.75 178 TYR A C 1
ATOM 1445 O O . TYR A 1 178 ? 3.060 0.752 -15.889 1.00 95.75 178 TYR A O 1
ATOM 1453 N N . SER A 1 179 ? 3.149 3.001 -15.835 1.00 95.38 179 SER A N 1
ATOM 1454 C CA . SER A 1 179 ? 4.596 3.097 -15.626 1.00 95.38 179 SER A CA 1
ATOM 1455 C C . SER A 1 179 ? 4.945 3.506 -14.199 1.00 95.38 179 SER A C 1
ATOM 1457 O O . SER A 1 179 ? 4.353 4.431 -13.643 1.00 95.38 179 SER A O 1
ATOM 1459 N N . PHE A 1 180 ? 5.962 2.850 -13.649 1.00 95.62 180 PHE A N 1
ATOM 1460 C CA . PHE A 1 180 ? 6.521 3.088 -12.324 1.00 95.62 180 PHE A CA 1
ATOM 1461 C C . PHE A 1 180 ? 8.045 3.166 -12.427 1.00 95.62 180 PHE A C 1
ATOM 1463 O O . PHE A 1 180 ? 8.663 2.356 -13.125 1.00 95.62 180 PHE A O 1
ATOM 1470 N N . THR A 1 181 ? 8.671 4.093 -11.710 1.00 95.00 181 THR A N 1
ATOM 1471 C CA . THR A 1 181 ? 10.125 4.115 -11.573 1.00 95.00 181 THR A CA 1
ATOM 1472 C C . THR A 1 181 ? 10.571 3.075 -10.550 1.00 95.00 181 THR A C 1
ATOM 1474 O O . THR A 1 181 ? 10.102 3.048 -9.416 1.00 95.00 181 THR A O 1
ATOM 1477 N N . GLY A 1 182 ? 11.527 2.235 -10.936 1.00 94.38 182 GLY A N 1
ATOM 1478 C CA . GLY A 1 182 ? 12.186 1.285 -10.049 1.00 94.38 182 GLY A CA 1
ATOM 1479 C C . GLY A 1 182 ? 13.706 1.374 -10.126 1.00 94.38 182 GLY A C 1
ATOM 1480 O O . GLY A 1 182 ? 14.278 2.113 -10.929 1.00 94.38 182 GLY A O 1
ATOM 1481 N N . TYR A 1 183 ? 14.367 0.580 -9.289 1.00 92.81 183 TYR A N 1
ATOM 1482 C CA . TYR A 1 183 ? 15.815 0.592 -9.126 1.00 92.81 183 TYR A CA 1
ATOM 1483 C C . TYR A 1 183 ? 16.383 -0.809 -8.907 1.00 92.81 183 TYR A C 1
ATOM 1485 O O . TYR A 1 183 ? 15.788 -1.639 -8.211 1.00 92.81 183 TYR A O 1
ATOM 1493 N N . ILE A 1 184 ? 17.587 -1.034 -9.428 1.00 90.94 184 ILE A N 1
ATOM 1494 C CA . ILE A 1 184 ? 18.425 -2.203 -9.138 1.00 90.94 184 ILE A CA 1
ATOM 1495 C C . ILE A 1 184 ? 19.623 -1.720 -8.317 1.00 90.94 184 ILE A C 1
ATOM 1497 O O . ILE A 1 184 ? 20.437 -0.949 -8.821 1.00 90.94 184 ILE A O 1
ATOM 1501 N N . LYS A 1 185 ? 19.727 -2.156 -7.056 1.00 79.44 185 LYS A N 1
ATOM 1502 C CA . LYS A 1 185 ? 20.781 -1.711 -6.117 1.00 79.44 185 LYS A CA 1
ATOM 1503 C C . LYS A 1 185 ? 21.944 -2.695 -5.970 1.00 79.44 185 LYS A C 1
ATOM 1505 O O . LYS A 1 185 ? 23.063 -2.287 -5.698 1.00 79.44 185 LYS A O 1
ATOM 1510 N N . GLU A 1 186 ? 21.694 -3.986 -6.159 1.00 69.69 186 GLU A N 1
ATOM 1511 C CA . GLU A 1 186 ? 22.704 -5.038 -6.014 1.00 69.69 186 GLU A CA 1
ATOM 1512 C C . GLU A 1 186 ? 23.056 -5.600 -7.390 1.00 69.69 186 GLU A C 1
ATOM 1514 O O . GLU A 1 186 ? 22.407 -6.514 -7.909 1.00 69.69 186 GLU A O 1
ATOM 1519 N N . TYR A 1 187 ? 24.081 -5.026 -8.016 1.00 67.69 187 TYR A N 1
ATOM 1520 C CA . TYR A 1 187 ? 24.628 -5.537 -9.265 1.00 67.69 187 TYR A CA 1
ATOM 1521 C C . TYR A 1 187 ? 26.155 -5.572 -9.226 1.00 67.69 187 TYR A C 1
ATOM 1523 O O . TYR A 1 187 ? 26.810 -4.713 -8.643 1.00 67.69 187 TYR A O 1
ATOM 1531 N N . GLY A 1 188 ? 26.736 -6.600 -9.851 1.00 60.53 188 GLY A N 1
ATOM 1532 C CA . GLY A 1 188 ? 28.183 -6.657 -10.041 1.00 60.53 188 GLY A CA 1
ATOM 1533 C C . GLY A 1 188 ? 28.624 -5.503 -10.940 1.00 60.53 188 GLY A C 1
ATOM 1534 O O . GLY A 1 188 ? 28.078 -5.356 -12.033 1.00 60.53 188 GLY A O 1
ATOM 1535 N N . LYS A 1 189 ? 29.605 -4.710 -10.487 1.00 55.84 189 LYS A N 1
ATOM 1536 C CA . LYS A 1 189 ? 30.158 -3.542 -11.206 1.00 55.84 189 LYS A CA 1
ATOM 1537 C C . LYS A 1 189 ? 30.733 -3.877 -12.592 1.00 55.84 189 LYS A C 1
ATOM 1539 O O . LYS A 1 189 ? 30.943 -2.978 -13.392 1.00 55.84 189 LYS A O 1
ATOM 1544 N N . GLU A 1 190 ? 30.939 -5.160 -12.882 1.00 53.06 190 GLU A N 1
ATOM 1545 C CA . GLU A 1 190 ? 31.440 -5.669 -14.165 1.00 53.06 190 GLU A CA 1
ATOM 1546 C C . GLU A 1 190 ? 30.350 -5.879 -15.230 1.00 53.06 190 GLU A C 1
ATOM 1548 O O . GLU A 1 190 ? 30.632 -6.348 -16.330 1.00 53.06 190 GLU A O 1
ATOM 1553 N N . LYS A 1 191 ? 29.086 -5.562 -14.929 1.00 61.41 191 LYS A N 1
ATOM 1554 C CA . LYS A 1 191 ? 27.974 -5.799 -15.854 1.00 61.41 191 LYS A CA 1
ATOM 1555 C C . LYS A 1 191 ? 27.656 -4.570 -16.692 1.00 61.41 191 LYS A C 1
ATOM 1557 O O . LYS A 1 191 ? 27.307 -3.520 -16.155 1.00 61.41 191 LYS A O 1
ATOM 1562 N N . ALA A 1 192 ? 27.696 -4.746 -18.009 1.00 72.19 192 ALA A N 1
ATOM 1563 C CA . ALA A 1 192 ? 27.339 -3.739 -19.000 1.00 72.19 192 ALA A CA 1
ATOM 1564 C C . ALA A 1 192 ? 25.815 -3.549 -19.087 1.00 72.19 192 ALA A C 1
ATOM 1566 O O . ALA A 1 192 ? 25.184 -3.948 -20.062 1.00 72.19 192 ALA A O 1
ATOM 1567 N N . PHE A 1 193 ? 25.213 -2.954 -18.057 1.00 84.06 193 PHE A N 1
ATOM 1568 C CA . PHE A 1 193 ? 23.891 -2.362 -18.229 1.00 84.06 193 PHE A CA 1
ATOM 1569 C C . PHE A 1 193 ? 24.012 -1.157 -19.156 1.00 84.06 193 PHE A C 1
ATOM 1571 O O . PHE A 1 193 ? 24.914 -0.333 -19.009 1.00 84.06 193 PHE A O 1
ATOM 1578 N N . MET A 1 194 ? 23.081 -1.050 -20.088 1.00 87.19 194 MET A N 1
ATOM 1579 C CA . MET A 1 194 ? 22.917 0.065 -21.004 1.00 87.19 194 MET A CA 1
ATOM 1580 C C . MET A 1 194 ? 21.456 0.501 -20.986 1.00 87.19 194 MET A C 1
ATOM 1582 O O . MET A 1 194 ? 20.541 -0.293 -20.746 1.00 87.19 194 MET A O 1
ATOM 1586 N N . GLU A 1 195 ? 21.234 1.783 -21.244 1.00 91.31 195 GLU A N 1
ATOM 1587 C CA . GLU A 1 195 ? 19.888 2.304 -21.458 1.00 91.31 195 GLU A CA 1
ATOM 1588 C C . GLU A 1 195 ? 19.210 1.557 -22.617 1.00 91.31 195 GLU A C 1
ATOM 1590 O O . GLU A 1 195 ? 19.849 1.181 -23.602 1.00 91.31 195 GLU A O 1
ATOM 1595 N N . GLY A 1 196 ? 17.921 1.264 -22.459 1.00 92.12 196 GLY A N 1
ATOM 1596 C CA . GLY A 1 196 ? 17.147 0.436 -23.381 1.00 92.12 196 GLY A CA 1
ATOM 1597 C C . GLY A 1 196 ? 17.278 -1.075 -23.156 1.00 92.12 196 GLY A C 1
ATOM 1598 O O . GLY A 1 196 ? 16.538 -1.845 -23.772 1.00 92.12 196 GLY A O 1
ATOM 1599 N N . ASN A 1 197 ? 18.161 -1.555 -22.266 1.00 92.75 197 ASN A N 1
ATOM 1600 C CA . ASN A 1 197 ? 18.169 -2.978 -21.921 1.00 92.75 197 ASN A CA 1
ATOM 1601 C C . ASN A 1 197 ? 16.837 -3.392 -21.288 1.00 92.75 197 ASN A C 1
ATOM 1603 O O . ASN A 1 197 ? 16.418 -2.839 -20.272 1.00 92.75 197 ASN A O 1
ATOM 1607 N N . ARG A 1 198 ? 16.213 -4.432 -21.847 1.00 94.81 198 ARG A N 1
ATOM 1608 C CA . ARG A 1 198 ? 14.952 -4.987 -21.349 1.00 94.81 198 ARG A CA 1
ATOM 1609 C C . ARG A 1 198 ? 15.167 -6.229 -20.498 1.00 94.81 198 ARG A C 1
ATOM 1611 O O . ARG A 1 198 ? 16.047 -7.044 -20.779 1.00 94.81 198 ARG A O 1
ATOM 1618 N N . ALA A 1 199 ? 14.321 -6.385 -19.488 1.00 94.12 199 ALA A N 1
ATOM 1619 C CA . ALA A 1 199 ? 14.288 -7.554 -18.625 1.00 94.12 199 ALA A CA 1
ATOM 1620 C C . ALA A 1 199 ? 12.908 -8.204 -18.585 1.00 94.12 199 ALA A C 1
ATOM 1622 O O . ALA A 1 199 ? 11.866 -7.544 -18.587 1.00 94.12 199 ALA A O 1
ATOM 1623 N N . LYS A 1 200 ? 12.928 -9.530 -18.456 1.00 94.38 200 LYS A N 1
ATOM 1624 C CA . LYS A 1 200 ? 11.760 -10.337 -18.114 1.00 94.38 200 LYS A CA 1
ATOM 1625 C C . LYS A 1 200 ? 11.517 -10.239 -16.610 1.00 94.38 200 LYS A C 1
ATOM 1627 O O . LYS A 1 200 ? 12.436 -10.437 -15.814 1.00 94.38 200 LYS A O 1
ATOM 1632 N N . VAL A 1 201 ? 10.270 -9.983 -16.229 1.00 95.12 201 VAL A N 1
ATOM 1633 C CA . VAL A 1 201 ? 9.848 -9.918 -14.825 1.00 95.12 201 VAL A CA 1
ATOM 1634 C C . VAL A 1 201 ? 9.601 -11.334 -14.296 1.00 95.12 201 VAL A C 1
ATOM 1636 O O . VAL A 1 201 ? 9.021 -12.189 -14.977 1.00 95.12 201 VAL A O 1
ATOM 1639 N N . ARG A 1 202 ? 10.078 -11.607 -13.081 1.00 92.31 202 ARG A N 1
ATOM 1640 C CA . ARG A 1 202 ? 9.912 -12.873 -12.359 1.00 92.31 202 ARG A CA 1
ATOM 1641 C C . ARG A 1 202 ? 9.531 -12.588 -10.917 1.00 92.31 202 ARG A C 1
ATOM 1643 O O . ARG A 1 202 ? 10.102 -11.703 -10.294 1.00 92.31 202 ARG A O 1
ATOM 1650 N N . ILE A 1 203 ? 8.608 -13.368 -10.374 1.00 91.44 203 ILE A N 1
ATOM 1651 C CA . ILE A 1 203 ? 8.245 -13.306 -8.957 1.00 91.44 203 ILE A CA 1
ATOM 1652 C C . ILE A 1 203 ? 8.843 -14.535 -8.279 1.00 91.44 203 ILE A C 1
ATOM 1654 O O . ILE A 1 203 ? 8.681 -15.649 -8.777 1.00 91.44 203 ILE A O 1
ATOM 1658 N N . ARG A 1 204 ? 9.534 -14.344 -7.156 1.00 85.44 204 ARG A N 1
ATOM 1659 C CA . ARG A 1 204 ? 9.967 -15.432 -6.274 1.00 85.44 204 ARG A CA 1
ATOM 1660 C C . ARG A 1 204 ? 9.631 -15.055 -4.846 1.00 85.44 204 ARG A C 1
ATOM 1662 O O . ARG A 1 204 ? 10.063 -14.005 -4.383 1.00 85.44 204 ARG A O 1
ATOM 1669 N N . GLU A 1 205 ? 8.857 -15.906 -4.180 1.00 79.69 205 GLU A N 1
ATOM 1670 C CA . GLU A 1 205 ? 8.374 -15.670 -2.817 1.00 79.69 205 GLU A CA 1
ATOM 1671 C C . GLU A 1 205 ? 7.740 -14.278 -2.691 1.00 79.69 205 GLU A C 1
ATOM 1673 O O . GLU A 1 205 ? 6.726 -13.999 -3.334 1.00 79.69 205 GLU A O 1
ATOM 1678 N N . THR A 1 206 ? 8.344 -13.397 -1.898 1.00 81.50 206 THR A N 1
ATOM 1679 C CA . THR A 1 206 ? 7.901 -12.032 -1.621 1.00 81.50 206 THR A CA 1
ATOM 1680 C C . THR A 1 206 ? 8.634 -10.990 -2.457 1.00 81.50 206 THR A C 1
ATOM 1682 O O . THR A 1 206 ? 8.500 -9.810 -2.155 1.00 81.50 206 THR A O 1
ATOM 1685 N N . ALA A 1 207 ? 9.397 -11.376 -3.490 1.00 89.00 207 ALA A N 1
ATOM 1686 C CA . ALA A 1 207 ? 10.207 -10.452 -4.276 1.00 89.00 207 ALA A CA 1
ATOM 1687 C C . ALA A 1 207 ? 10.069 -10.518 -5.792 1.00 89.00 207 ALA A C 1
ATOM 1689 O O . ALA A 1 207 ? 9.760 -11.548 -6.393 1.00 89.00 207 ALA A O 1
ATOM 1690 N N . ILE A 1 208 ? 10.306 -9.352 -6.399 1.00 93.06 208 ILE A N 1
ATOM 1691 C CA . ILE A 1 208 ? 10.285 -9.136 -7.841 1.00 93.06 208 ILE A CA 1
ATOM 1692 C C . ILE A 1 208 ? 11.730 -9.109 -8.330 1.00 93.06 208 ILE A C 1
ATOM 1694 O O . ILE A 1 208 ? 12.558 -8.323 -7.868 1.00 93.06 208 ILE A O 1
ATOM 1698 N N . TYR A 1 209 ? 12.019 -9.984 -9.279 1.00 93.50 209 TYR A N 1
ATOM 1699 C CA . TYR A 1 209 ? 13.314 -10.141 -9.908 1.00 93.50 209 TYR A CA 1
ATOM 1700 C C . TYR A 1 209 ? 13.227 -9.835 -11.399 1.00 93.50 209 TYR A C 1
ATOM 1702 O O . TYR A 1 209 ? 12.229 -10.108 -12.067 1.00 93.50 209 TYR A O 1
ATOM 1710 N N . LEU A 1 210 ? 14.321 -9.304 -11.919 1.00 93.69 210 LEU A N 1
ATOM 1711 C CA . LEU A 1 210 ? 14.536 -8.977 -13.313 1.00 93.69 210 LEU A CA 1
ATOM 1712 C C . LEU A 1 210 ? 15.567 -9.940 -13.887 1.00 93.69 210 LEU A C 1
ATOM 1714 O O . LEU A 1 210 ? 16.646 -10.127 -13.320 1.00 93.69 210 LEU A O 1
ATOM 1718 N N . GLN A 1 211 ? 15.218 -10.552 -15.012 1.00 92.56 211 GLN A N 1
ATOM 1719 C CA . GLN A 1 211 ? 16.096 -11.423 -15.777 1.00 92.56 211 GLN A CA 1
ATOM 1720 C C . GLN A 1 211 ? 16.418 -10.753 -17.110 1.00 92.56 211 GLN A C 1
ATOM 1722 O O . GLN A 1 211 ? 15.535 -10.593 -17.955 1.00 92.56 211 GLN A O 1
ATOM 1727 N N . PHE A 1 212 ? 17.678 -10.376 -17.291 1.00 91.06 212 PHE A N 1
ATOM 1728 C CA . PHE A 1 212 ? 18.190 -9.859 -18.556 1.00 91.06 212 PHE A CA 1
ATOM 1729 C C . PHE A 1 212 ? 18.842 -10.997 -19.335 1.00 91.06 212 PHE A C 1
ATOM 1731 O O . PHE A 1 212 ? 19.515 -11.835 -18.744 1.00 91.06 212 PHE A O 1
ATOM 1738 N N . ASP A 1 213 ? 18.698 -11.010 -20.658 1.00 89.12 213 ASP A N 1
ATOM 1739 C CA . ASP A 1 213 ? 19.240 -12.109 -21.472 1.00 89.12 213 ASP A CA 1
ATOM 1740 C C . ASP A 1 213 ? 20.786 -12.139 -21.481 1.00 89.12 213 ASP A C 1
ATOM 1742 O O . ASP A 1 213 ? 21.384 -13.201 -21.613 1.00 89.12 213 ASP A O 1
ATOM 1746 N N . HIS A 1 214 ? 21.440 -10.988 -21.280 1.00 85.88 214 HIS A N 1
ATOM 1747 C CA . HIS A 1 214 ? 22.904 -10.843 -21.244 1.00 85.88 214 HIS A CA 1
ATOM 1748 C C . HIS A 1 214 ? 23.501 -10.911 -19.826 1.00 85.88 214 HIS A C 1
ATOM 1750 O O . HIS A 1 214 ? 24.717 -10.812 -19.668 1.00 85.88 214 HIS A O 1
ATOM 1756 N N . ILE A 1 215 ? 22.668 -11.053 -18.786 1.00 84.25 215 ILE A N 1
ATOM 1757 C CA . ILE A 1 215 ? 23.115 -11.104 -17.390 1.00 84.25 215 ILE A CA 1
ATOM 1758 C C . ILE A 1 215 ? 22.723 -12.458 -16.798 1.00 84.25 215 ILE A C 1
ATOM 1760 O O . ILE A 1 215 ? 21.533 -12.736 -16.660 1.00 84.25 215 ILE A O 1
ATOM 1764 N N . PRO A 1 216 ? 23.692 -13.290 -16.382 1.00 82.19 216 PRO A N 1
ATOM 1765 C CA . PRO A 1 216 ? 23.400 -14.651 -15.940 1.00 82.19 216 PRO A CA 1
ATOM 1766 C C . PRO A 1 216 ? 22.617 -14.713 -14.620 1.00 82.19 216 PRO A C 1
ATOM 1768 O O . PRO A 1 216 ? 21.840 -15.645 -14.420 1.00 82.19 216 PRO A O 1
ATOM 1771 N N . GLN A 1 217 ? 22.784 -13.737 -13.717 1.00 86.19 217 GLN A N 1
ATOM 1772 C CA . GLN A 1 217 ? 22.035 -13.705 -12.456 1.00 86.19 217 GLN A CA 1
ATOM 1773 C C . GLN A 1 217 ? 20.809 -12.783 -12.481 1.00 86.19 217 GLN A C 1
ATOM 1775 O O . GLN A 1 217 ? 20.781 -11.757 -13.159 1.00 86.19 217 GLN A O 1
ATOM 1780 N N . TYR A 1 218 ? 19.830 -13.122 -11.645 1.00 89.25 218 TYR A N 1
ATOM 1781 C CA . TYR A 1 218 ? 18.663 -12.289 -11.383 1.00 89.25 218 TYR A CA 1
ATOM 1782 C C . TYR A 1 218 ? 19.041 -11.013 -10.625 1.00 89.25 218 TYR A C 1
ATOM 1784 O O . TYR A 1 218 ? 19.876 -11.034 -9.722 1.00 89.25 218 TYR A O 1
ATOM 1792 N N . CYS A 1 219 ? 18.373 -9.914 -10.963 1.00 90.44 219 CYS A N 1
ATOM 1793 C CA . CYS A 1 219 ? 18.515 -8.624 -10.297 1.00 90.44 219 CYS A CA 1
ATOM 1794 C C . CYS A 1 219 ? 17.236 -8.296 -9.525 1.00 90.44 219 CYS A C 1
ATOM 1796 O O . CYS A 1 219 ? 16.148 -8.362 -10.089 1.00 90.44 219 CYS A O 1
ATOM 1798 N N . LYS A 1 220 ? 17.340 -7.950 -8.240 1.00 92.19 220 LYS A N 1
ATOM 1799 C CA . LYS A 1 220 ? 16.171 -7.577 -7.432 1.00 92.19 220 LYS A CA 1
ATOM 1800 C C . LYS A 1 220 ? 15.665 -6.190 -7.841 1.00 92.19 220 LYS A C 1
ATOM 1802 O O . LYS A 1 220 ? 16.451 -5.244 -7.885 1.00 92.19 220 LYS A O 1
ATOM 1807 N N . LEU A 1 221 ? 14.366 -6.081 -8.112 1.00 93.12 221 LEU A N 1
ATOM 1808 C CA . LEU A 1 221 ? 13.689 -4.805 -8.329 1.00 93.12 221 LEU A CA 1
ATOM 1809 C C . LEU A 1 221 ? 13.319 -4.189 -6.978 1.00 93.12 221 LEU A C 1
ATOM 1811 O O . LEU A 1 221 ? 12.749 -4.848 -6.108 1.00 93.12 221 LEU A O 1
ATOM 1815 N N . THR A 1 222 ? 13.631 -2.910 -6.824 1.00 92.81 222 THR A N 1
ATOM 1816 C CA . THR A 1 222 ? 13.235 -2.087 -5.679 1.00 92.81 222 THR A CA 1
ATOM 1817 C C . THR A 1 222 ? 12.531 -0.828 -6.171 1.00 92.81 222 THR A C 1
ATOM 1819 O O . THR A 1 222 ? 12.714 -0.432 -7.319 1.00 92.81 222 THR A O 1
ATOM 1822 N N . PHE A 1 223 ? 11.736 -0.203 -5.313 1.00 91.44 223 PHE A N 1
ATOM 1823 C CA . PHE A 1 223 ? 11.075 1.072 -5.584 1.00 91.44 223 PHE A CA 1
ATOM 1824 C C . PHE A 1 223 ? 11.550 2.099 -4.553 1.00 91.44 223 PHE A C 1
ATOM 1826 O O . PHE A 1 223 ? 12.029 1.723 -3.482 1.00 91.44 223 PHE A O 1
ATOM 1833 N N . ASP A 1 224 ? 11.465 3.381 -4.885 1.00 84.94 224 ASP A N 1
ATOM 1834 C CA . ASP A 1 224 ? 11.721 4.481 -3.946 1.00 84.94 224 ASP A CA 1
ATOM 1835 C C . ASP A 1 224 ? 10.565 4.669 -2.959 1.00 84.94 224 ASP A C 1
ATOM 1837 O O . ASP A 1 224 ? 10.786 4.955 -1.785 1.00 84.94 224 ASP A O 1
ATOM 1841 N N . ARG A 1 225 ? 9.335 4.450 -3.423 1.00 86.44 225 ARG A N 1
ATOM 1842 C CA . ARG A 1 225 ? 8.127 4.503 -2.605 1.00 86.44 225 ARG A CA 1
ATOM 1843 C C . ARG A 1 225 ? 7.812 3.124 -2.033 1.00 86.44 225 ARG A C 1
ATOM 1845 O O . ARG A 1 225 ? 7.478 2.195 -2.771 1.00 86.44 225 ARG A O 1
ATOM 1852 N N . ASN A 1 226 ? 7.842 3.010 -0.704 1.00 85.00 226 ASN A N 1
ATOM 1853 C CA . ASN A 1 226 ? 7.540 1.770 0.030 1.00 85.00 226 ASN A CA 1
ATOM 1854 C C . ASN A 1 226 ? 6.166 1.180 -0.329 1.00 85.00 226 ASN A C 1
ATOM 1856 O O . ASN A 1 226 ? 5.988 -0.038 -0.356 1.00 85.00 226 ASN A O 1
ATOM 1860 N N . CYS A 1 227 ? 5.211 2.045 -0.666 1.00 89.62 227 CYS A N 1
ATOM 1861 C CA . CYS A 1 227 ? 3.845 1.670 -0.995 1.00 89.62 227 CYS A CA 1
ATOM 1862 C C . CYS A 1 227 ? 3.685 0.934 -2.335 1.00 89.62 227 CYS A C 1
ATOM 1864 O O . CYS A 1 227 ? 2.718 0.196 -2.522 1.00 89.62 227 CYS A O 1
ATOM 1866 N N . LEU A 1 228 ? 4.638 1.082 -3.263 1.00 91.56 228 LEU A N 1
ATOM 1867 C CA . LEU A 1 228 ? 4.554 0.459 -4.586 1.00 91.56 228 LEU A CA 1
ATOM 1868 C C . LEU A 1 228 ? 4.696 -1.058 -4.518 1.00 91.56 228 LEU A C 1
ATOM 1870 O O . LEU A 1 228 ? 4.065 -1.780 -5.285 1.00 91.56 228 LEU A O 1
ATOM 1874 N N . TYR A 1 229 ? 5.505 -1.562 -3.592 1.00 90.50 229 TYR A N 1
ATOM 1875 C CA . TYR A 1 229 ? 5.832 -2.977 -3.535 1.00 90.50 229 TYR A CA 1
ATOM 1876 C C . TYR A 1 229 ? 4.631 -3.898 -3.249 1.00 90.50 229 TYR A C 1
ATOM 1878 O O . TYR A 1 229 ? 4.407 -4.814 -4.047 1.00 90.50 229 TYR A O 1
ATOM 1886 N N . PRO A 1 230 ? 3.823 -3.690 -2.184 1.00 90.75 230 PRO A N 1
ATOM 1887 C CA . PRO A 1 230 ? 2.650 -4.534 -1.933 1.00 90.75 230 PRO A CA 1
ATOM 1888 C C . PRO A 1 230 ? 1.611 -4.448 -3.059 1.00 90.75 230 PRO A C 1
ATOM 1890 O O . PRO A 1 230 ? 0.962 -5.448 -3.368 1.00 90.75 230 PRO A O 1
ATOM 1893 N N . VAL A 1 231 ? 1.496 -3.290 -3.717 1.00 94.69 231 VAL A N 1
ATOM 1894 C CA . VAL A 1 231 ? 0.581 -3.074 -4.845 1.00 94.69 231 VAL A CA 1
ATOM 1895 C C . VAL A 1 231 ? 1.052 -3.836 -6.081 1.00 94.69 231 VAL A C 1
ATOM 1897 O O . VAL A 1 231 ? 0.352 -4.725 -6.566 1.00 94.69 231 VAL A O 1
ATOM 1900 N N . VAL A 1 232 ? 2.265 -3.552 -6.562 1.00 94.06 232 VAL A N 1
ATOM 1901 C CA . VAL A 1 232 ? 2.825 -4.153 -7.779 1.00 94.06 232 VAL A CA 1
ATOM 1902 C C . VAL A 1 232 ? 2.932 -5.669 -7.643 1.00 94.06 232 VAL A C 1
ATOM 1904 O O . VAL A 1 232 ? 2.562 -6.394 -8.566 1.00 94.06 232 VAL A O 1
ATOM 1907 N N . LEU A 1 233 ? 3.393 -6.173 -6.496 1.00 92.12 233 LEU A N 1
ATOM 1908 C CA . LEU A 1 233 ? 3.500 -7.612 -6.267 1.00 92.12 233 LEU A CA 1
ATOM 1909 C C . LEU A 1 233 ? 2.131 -8.302 -6.366 1.00 92.12 233 LEU A C 1
ATOM 1911 O O . LEU A 1 233 ? 2.026 -9.369 -6.971 1.00 92.12 233 LEU A O 1
ATOM 1915 N N . SER A 1 234 ? 1.083 -7.686 -5.816 1.00 92.12 234 SER A N 1
ATOM 1916 C CA . SER A 1 234 ? -0.288 -8.209 -5.862 1.00 92.12 234 SER A CA 1
ATOM 1917 C C . SER A 1 234 ? -0.886 -8.145 -7.268 1.00 92.12 234 SER A C 1
ATOM 1919 O O . SER A 1 234 ? -1.500 -9.117 -7.714 1.00 92.12 234 SER A O 1
ATOM 1921 N N . VAL A 1 235 ? -0.637 -7.057 -8.008 1.00 94.38 235 VAL A N 1
ATOM 1922 C CA . VAL A 1 235 ? -1.015 -6.942 -9.425 1.00 94.38 235 VAL A CA 1
ATOM 1923 C C . VAL A 1 235 ? -0.352 -8.049 -10.249 1.00 94.38 235 VAL A C 1
ATOM 1925 O O . VAL A 1 235 ? -1.036 -8.761 -10.981 1.00 94.38 235 VAL A O 1
ATOM 1928 N N . LEU A 1 236 ? 0.957 -8.261 -10.095 1.00 94.00 236 LEU A N 1
ATOM 1929 C CA . LEU A 1 236 ? 1.687 -9.300 -10.826 1.00 94.00 236 LEU A CA 1
ATOM 1930 C C . LEU A 1 236 ? 1.201 -10.716 -10.477 1.00 94.00 236 LEU A C 1
ATOM 1932 O O . LEU A 1 236 ? 1.030 -11.551 -11.365 1.00 94.00 236 LEU A O 1
ATOM 1936 N N . ARG A 1 237 ? 0.935 -10.990 -9.193 1.00 91.38 237 ARG A N 1
ATOM 1937 C CA . ARG A 1 237 ? 0.421 -12.290 -8.722 1.00 91.38 237 ARG A CA 1
ATOM 1938 C C . ARG A 1 237 ? -0.987 -12.610 -9.219 1.00 91.38 237 ARG A C 1
ATOM 1940 O O . ARG A 1 237 ? -1.359 -13.778 -9.217 1.00 91.38 237 ARG A O 1
ATOM 1947 N N . SER A 1 238 ? -1.753 -11.614 -9.665 1.00 91.00 238 SER A N 1
ATOM 1948 C CA . SER A 1 238 ? -3.082 -11.848 -10.242 1.00 91.00 238 SER A CA 1
ATOM 1949 C C . SER A 1 238 ? -3.045 -12.698 -11.519 1.00 91.00 238 SER A C 1
ATOM 1951 O O . SER A 1 238 ? -4.056 -13.298 -11.871 1.00 91.00 238 SER A O 1
ATOM 1953 N N . GLY A 1 239 ? -1.911 -12.712 -12.236 1.00 91.06 239 GLY A N 1
ATOM 1954 C CA . GLY A 1 239 ? -1.777 -13.370 -13.538 1.00 91.06 239 GLY A CA 1
ATOM 1955 C C . GLY A 1 239 ? -2.572 -12.707 -14.671 1.00 91.06 239 GLY A C 1
ATOM 1956 O O . GLY A 1 239 ? -2.596 -13.236 -15.778 1.00 91.06 239 GLY A O 1
ATOM 1957 N N . LYS A 1 240 ? -3.216 -11.558 -14.419 1.00 91.94 240 LYS A N 1
ATOM 1958 C CA . LYS A 1 240 ? -4.087 -10.860 -15.382 1.00 91.94 240 LYS A CA 1
ATOM 1959 C C . LYS A 1 240 ? -3.375 -9.784 -16.202 1.00 91.94 240 LYS A C 1
ATOM 1961 O O . LYS A 1 240 ? -3.998 -9.147 -17.045 1.00 91.94 240 LYS A O 1
ATOM 1966 N N . VAL A 1 241 ? -2.094 -9.552 -15.936 1.00 94.25 241 VAL A N 1
ATOM 1967 C CA . VAL A 1 241 ? -1.323 -8.465 -16.543 1.00 94.25 241 VAL A CA 1
ATOM 1968 C C . VAL A 1 241 ? -0.044 -8.983 -17.177 1.00 94.25 241 VAL A C 1
ATOM 1970 O O . VAL A 1 241 ? 0.526 -9.979 -16.726 1.00 94.25 241 VAL A O 1
ATOM 1973 N N . ALA A 1 242 ? 0.443 -8.269 -18.187 1.00 93.75 242 ALA A N 1
ATOM 1974 C CA . ALA A 1 242 ? 1.811 -8.425 -18.661 1.00 93.75 242 ALA A CA 1
ATOM 1975 C C . ALA A 1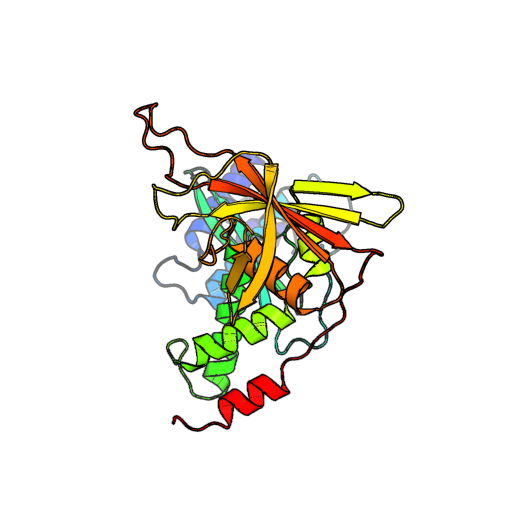 242 ? 2.691 -7.345 -18.025 1.00 93.75 242 ALA A C 1
ATOM 1977 O O . ALA A 1 242 ? 2.237 -6.228 -17.790 1.00 93.75 242 ALA A O 1
ATOM 1978 N N . ALA A 1 243 ? 3.950 -7.669 -17.742 1.00 95.31 243 ALA A N 1
ATOM 1979 C CA . ALA A 1 243 ? 4.893 -6.713 -17.180 1.00 95.31 243 ALA A CA 1
ATOM 1980 C C . ALA A 1 243 ? 6.223 -6.753 -17.923 1.00 95.31 243 ALA A C 1
ATOM 1982 O O . ALA A 1 243 ? 6.732 -7.821 -18.273 1.00 95.31 243 ALA A O 1
ATOM 1983 N N . MET A 1 244 ? 6.789 -5.572 -18.128 1.00 93.56 244 MET A N 1
ATOM 1984 C CA . MET A 1 244 ? 8.079 -5.361 -18.763 1.00 93.56 244 MET A CA 1
ATOM 1985 C C . MET A 1 244 ? 8.897 -4.402 -17.908 1.00 93.56 244 MET A C 1
ATOM 1987 O O . MET A 1 244 ? 8.357 -3.560 -17.195 1.00 93.56 244 MET A O 1
ATOM 1991 N N . CYS A 1 245 ? 10.213 -4.533 -17.986 1.00 96.31 245 CYS A N 1
ATOM 1992 C CA . CYS A 1 245 ? 11.130 -3.606 -17.355 1.00 96.31 245 CYS A CA 1
ATOM 1993 C C . CYS A 1 245 ? 12.197 -3.182 -18.363 1.00 96.31 245 CYS A C 1
ATOM 1995 O O . CYS A 1 245 ? 12.725 -4.032 -19.082 1.00 96.31 245 CYS A O 1
ATOM 1997 N N . GLU A 1 246 ? 12.531 -1.896 -18.388 1.00 95.75 246 GLU A N 1
ATOM 1998 C CA . GLU A 1 246 ? 13.559 -1.322 -19.258 1.00 95.75 246 GLU A CA 1
ATOM 1999 C C . GLU A 1 246 ? 14.512 -0.440 -18.446 1.00 95.75 246 GLU A C 1
ATOM 2001 O O . GLU A 1 246 ? 14.084 0.296 -17.560 1.00 95.75 246 GLU A O 1
ATOM 2006 N N . VAL A 1 247 ? 15.814 -0.525 -18.713 1.00 94.62 247 VAL A N 1
ATOM 2007 C CA . VAL A 1 247 ? 16.819 0.355 -18.104 1.00 94.62 247 VAL A CA 1
ATOM 2008 C C . VAL A 1 247 ? 16.709 1.741 -18.724 1.00 94.62 247 VAL A C 1
ATOM 2010 O O . VAL A 1 247 ? 16.829 1.878 -19.936 1.00 94.62 247 VAL A O 1
ATOM 2013 N N . ILE A 1 248 ? 16.520 2.762 -17.889 1.00 94.44 248 ILE A N 1
ATOM 2014 C CA . ILE A 1 248 ? 16.358 4.153 -18.344 1.00 94.44 248 ILE A CA 1
ATOM 2015 C C . ILE A 1 248 ? 17.504 5.068 -17.925 1.00 94.44 248 ILE A C 1
ATOM 2017 O O . ILE A 1 248 ? 17.643 6.142 -18.493 1.00 94.44 248 ILE A O 1
ATOM 2021 N N . ALA A 1 249 ? 18.299 4.678 -16.926 1.00 90.69 249 ALA A N 1
ATOM 2022 C CA . ALA A 1 249 ? 19.534 5.379 -16.597 1.00 90.69 249 ALA A CA 1
ATOM 2023 C C . ALA A 1 249 ? 20.514 4.451 -15.879 1.00 90.69 249 ALA A C 1
ATOM 2025 O O . ALA A 1 249 ? 20.140 3.716 -14.958 1.00 90.69 249 ALA A O 1
ATOM 2026 N N . VAL A 1 250 ? 21.785 4.542 -16.263 1.00 87.31 250 VAL A N 1
ATOM 2027 C CA . VAL A 1 250 ? 22.896 3.848 -15.603 1.00 87.31 250 VAL A CA 1
ATOM 2028 C C . VAL A 1 250 ? 23.800 4.901 -14.952 1.00 87.31 250 VAL A C 1
ATOM 2030 O O . VAL A 1 250 ? 24.203 5.846 -15.631 1.00 87.31 250 VAL A O 1
ATOM 2033 N N . PRO A 1 251 ? 24.108 4.799 -13.646 1.00 79.38 251 PRO A N 1
ATOM 2034 C CA . PRO A 1 251 ? 24.942 5.790 -12.976 1.00 79.38 251 PRO A CA 1
ATOM 2035 C C . PRO A 1 251 ? 26.364 5.802 -13.558 1.00 79.38 251 PRO A C 1
ATOM 2037 O O . PRO A 1 251 ? 27.007 4.761 -13.696 1.00 79.38 251 PRO A O 1
ATOM 2040 N N . ASP A 1 252 ? 26.860 6.997 -13.883 1.00 69.25 252 ASP A N 1
ATOM 2041 C CA . ASP A 1 252 ? 28.217 7.209 -14.391 1.00 69.25 252 ASP A CA 1
ATOM 2042 C C . ASP A 1 252 ? 29.220 7.225 -13.228 1.00 69.25 252 ASP A C 1
ATOM 2044 O O . ASP A 1 252 ? 29.208 8.122 -12.381 1.00 69.25 252 ASP A O 1
ATOM 2048 N N . SER A 1 253 ? 30.118 6.240 -13.206 1.00 56.38 253 SER A N 1
ATOM 2049 C CA . SER A 1 253 ? 31.150 6.074 -12.177 1.00 56.38 253 SER A CA 1
ATOM 2050 C C . SER A 1 253 ? 32.210 7.185 -12.169 1.00 56.38 253 SER A C 1
ATOM 2052 O O . SER A 1 253 ? 33.018 7.245 -11.242 1.00 56.38 253 SER A O 1
ATOM 2054 N N . LYS A 1 254 ? 32.225 8.084 -13.168 1.00 53.06 254 LYS A N 1
ATOM 2055 C CA . LYS A 1 254 ? 33.254 9.129 -13.323 1.00 53.06 254 LYS A CA 1
ATOM 2056 C C . LYS A 1 254 ? 32.907 10.486 -12.709 1.00 53.06 254 LYS A C 1
ATOM 2058 O O . LYS A 1 254 ? 33.785 11.344 -12.616 1.00 53.06 254 LYS A O 1
ATOM 2063 N N . LYS A 1 255 ? 31.669 10.721 -12.265 1.00 48.25 255 LYS A N 1
ATOM 2064 C CA . LYS A 1 255 ? 31.285 11.989 -11.617 1.00 48.25 255 LYS A CA 1
ATOM 2065 C C . LYS A 1 255 ? 31.281 11.810 -10.104 1.00 48.25 255 LYS A C 1
ATOM 2067 O O . LYS A 1 255 ? 30.344 11.250 -9.558 1.00 48.25 255 LYS A O 1
ATOM 2072 N N . GLY A 1 256 ? 32.318 12.320 -9.434 1.00 44.00 256 GLY A N 1
ATOM 2073 C CA . GLY A 1 256 ? 32.596 12.208 -7.990 1.00 44.00 256 GLY A CA 1
ATOM 2074 C C . GLY A 1 256 ? 31.576 12.817 -7.009 1.00 44.00 256 GLY A C 1
ATOM 2075 O O . GLY A 1 256 ? 31.967 13.369 -5.984 1.00 44.00 256 GLY A O 1
ATOM 2076 N N . ARG A 1 257 ? 30.272 12.723 -7.279 1.00 42.44 257 ARG A N 1
ATOM 2077 C CA . ARG A 1 257 ? 29.213 12.872 -6.275 1.00 42.44 257 ARG A CA 1
ATOM 2078 C C . ARG A 1 257 ? 28.759 11.480 -5.853 1.00 42.44 257 ARG A C 1
ATOM 2080 O O . ARG A 1 257 ? 28.589 10.617 -6.703 1.00 42.44 257 ARG A O 1
ATOM 2087 N N . ARG A 1 258 ? 28.507 11.294 -4.552 1.00 42.22 258 ARG A N 1
ATOM 2088 C CA . ARG A 1 258 ? 27.766 10.154 -3.980 1.00 42.22 258 ARG A CA 1
ATOM 2089 C C . ARG A 1 258 ? 26.337 10.109 -4.556 1.00 42.22 258 ARG A C 1
ATOM 2091 O O . ARG A 1 258 ? 25.380 10.434 -3.865 1.00 42.22 258 ARG A O 1
ATOM 2098 N N . MET A 1 259 ? 26.178 9.793 -5.835 1.00 45.19 259 MET A N 1
ATOM 2099 C CA . MET A 1 259 ? 24.907 9.338 -6.388 1.00 45.19 259 MET A CA 1
ATOM 2100 C C . MET A 1 259 ? 24.795 7.857 -6.050 1.00 45.19 259 MET A C 1
ATOM 2102 O O . MET A 1 259 ? 25.800 7.153 -6.078 1.00 45.19 259 MET A O 1
ATOM 2106 N N . SER A 1 260 ? 23.607 7.392 -5.665 1.00 53.88 260 SER A N 1
ATOM 2107 C CA . SER A 1 260 ? 23.402 5.974 -5.366 1.00 53.88 260 SER A CA 1
ATOM 2108 C C . SER A 1 260 ? 23.901 5.127 -6.542 1.00 53.88 260 SER A C 1
ATOM 2110 O O . SER A 1 260 ? 23.501 5.416 -7.672 1.00 53.88 260 SER A O 1
ATOM 2112 N N . ASP A 1 261 ? 24.708 4.095 -6.279 1.00 71.06 261 ASP A N 1
ATOM 2113 C CA . ASP A 1 261 ? 25.137 3.059 -7.238 1.00 71.06 261 ASP A CA 1
ATOM 2114 C C . ASP A 1 261 ? 23.923 2.205 -7.683 1.00 71.06 261 ASP A C 1
ATOM 2116 O O . ASP A 1 261 ? 23.951 0.985 -7.601 1.00 71.06 261 ASP A O 1
ATOM 2120 N N . SER A 1 262 ? 22.795 2.822 -8.050 1.00 86.25 262 SER A N 1
ATOM 2121 C CA . SER A 1 262 ? 21.559 2.142 -8.424 1.00 86.25 262 SER A CA 1
ATOM 2122 C C . SER A 1 262 ? 21.207 2.424 -9.878 1.00 86.25 262 SER A C 1
ATOM 2124 O O . SER A 1 262 ? 21.247 3.565 -10.337 1.00 86.25 262 SER A O 1
ATOM 2126 N N . ILE A 1 263 ? 20.875 1.367 -10.616 1.00 89.62 263 ILE A N 1
ATOM 2127 C CA . ILE A 1 263 ? 20.411 1.475 -12.001 1.00 89.62 263 ILE A CA 1
ATOM 2128 C C . ILE A 1 263 ? 18.932 1.807 -11.967 1.00 89.62 263 ILE A C 1
ATOM 2130 O O . ILE A 1 263 ? 18.156 1.081 -11.340 1.00 89.62 263 ILE A O 1
ATOM 2134 N N . LYS A 1 264 ? 18.546 2.877 -12.658 1.00 93.50 264 LYS A N 1
ATOM 2135 C CA . LYS A 1 264 ? 17.153 3.296 -12.765 1.00 93.50 264 LYS A CA 1
ATOM 2136 C C . LYS A 1 264 ? 16.473 2.516 -13.882 1.00 93.50 264 LYS A C 1
ATOM 2138 O O . LYS A 1 264 ? 16.992 2.424 -14.999 1.00 93.50 264 LYS A O 1
ATOM 2143 N N . VAL A 1 265 ? 15.293 1.988 -13.593 1.00 94.81 265 VAL A N 1
ATOM 2144 C CA . VAL A 1 265 ? 14.481 1.240 -14.550 1.00 94.81 265 VAL A CA 1
ATOM 2145 C C . VAL A 1 265 ? 13.068 1.809 -14.631 1.00 94.81 265 VAL A C 1
ATOM 2147 O O . VAL A 1 265 ? 12.511 2.250 -13.628 1.00 94.81 265 VAL A O 1
ATOM 2150 N N . ALA A 1 266 ? 12.481 1.776 -15.822 1.00 96.00 266 ALA A N 1
ATOM 2151 C CA . ALA A 1 266 ? 11.047 1.925 -16.012 1.00 96.00 266 ALA A CA 1
ATOM 2152 C C . ALA A 1 266 ? 10.410 0.539 -15.924 1.00 96.00 266 ALA A C 1
ATOM 2154 O O . ALA A 1 266 ? 10.706 -0.351 -16.726 1.00 96.00 266 ALA A O 1
ATOM 2155 N N . PHE A 1 267 ? 9.553 0.348 -14.929 1.00 96.75 267 PHE A N 1
ATOM 2156 C CA . PHE A 1 267 ? 8.751 -0.850 -14.763 1.00 96.75 267 PHE A CA 1
ATOM 2157 C C . PHE A 1 267 ? 7.336 -0.562 -15.264 1.00 96.75 267 PHE A C 1
ATOM 2159 O O . PHE A 1 267 ? 6.655 0.324 -14.752 1.00 96.75 267 PHE A O 1
ATOM 2166 N N . THR A 1 268 ? 6.894 -1.300 -16.278 1.00 95.88 268 THR A N 1
ATOM 2167 C CA . THR A 1 268 ? 5.613 -1.066 -16.945 1.00 95.88 268 THR A CA 1
ATOM 2168 C C . THR A 1 268 ? 4.716 -2.284 -16.819 1.00 95.88 268 THR A C 1
ATOM 2170 O O . THR A 1 268 ? 5.128 -3.406 -17.124 1.00 95.88 268 THR A O 1
ATOM 2173 N N . ILE A 1 269 ? 3.471 -2.053 -16.410 1.00 95.88 269 ILE A N 1
ATOM 2174 C CA . ILE A 1 269 ? 2.402 -3.049 -16.407 1.00 95.88 269 ILE A CA 1
ATOM 2175 C C . ILE A 1 269 ? 1.436 -2.726 -17.545 1.00 95.88 269 ILE A C 1
ATOM 2177 O O . ILE A 1 269 ? 0.982 -1.593 -17.674 1.00 95.88 269 ILE A O 1
ATOM 2181 N N . MET A 1 270 ? 1.103 -3.734 -18.345 1.00 94.25 270 MET A N 1
ATOM 2182 C CA . MET A 1 270 ? 0.073 -3.681 -19.374 1.00 94.25 270 MET A CA 1
ATOM 2183 C C . MET A 1 270 ? -1.182 -4.399 -18.883 1.00 94.25 270 MET A C 1
ATOM 2185 O O . MET A 1 270 ? -1.137 -5.584 -18.533 1.00 94.25 270 MET A O 1
ATOM 2189 N N . MET A 1 271 ? -2.306 -3.689 -18.920 1.00 93.50 271 MET A N 1
ATOM 2190 C CA . MET A 1 271 ? -3.640 -4.229 -18.675 1.00 93.50 271 MET A CA 1
ATOM 2191 C C . MET A 1 271 ? -4.455 -4.118 -19.961 1.00 93.50 271 MET A C 1
ATOM 2193 O O . MET A 1 271 ? -4.634 -3.017 -20.468 1.00 93.50 271 MET A O 1
ATOM 2197 N N . ARG A 1 272 ? -4.952 -5.239 -20.495 1.00 91.06 272 ARG A N 1
ATOM 2198 C CA . ARG A 1 272 ? -5.748 -5.237 -21.742 1.00 91.06 272 ARG A CA 1
ATOM 2199 C C . ARG A 1 272 ? -7.079 -4.504 -21.598 1.00 91.06 272 ARG A C 1
ATOM 2201 O O . ARG A 1 272 ? -7.579 -3.918 -22.544 1.00 91.06 272 ARG A O 1
ATOM 2208 N N . GLU A 1 273 ? -7.632 -4.546 -20.396 1.00 90.06 273 GLU A N 1
ATOM 2209 C CA . GLU A 1 273 ? -8.862 -3.875 -20.004 1.00 90.06 273 GLU A CA 1
ATOM 2210 C C . GLU A 1 273 ? -8.706 -3.347 -18.577 1.00 90.06 273 GLU A C 1
ATOM 2212 O O . GLU A 1 273 ? -7.833 -3.807 -17.830 1.00 90.06 273 GLU A O 1
ATOM 2217 N N . LYS A 1 274 ? -9.546 -2.385 -18.181 1.00 86.94 274 LYS A N 1
ATOM 2218 C CA . LYS A 1 274 ? -9.579 -1.936 -16.788 1.00 86.94 274 LYS A CA 1
ATOM 2219 C C . LYS A 1 274 ? -10.093 -3.065 -15.900 1.00 86.94 274 LYS A C 1
ATOM 2221 O O . LYS A 1 274 ? -11.202 -3.560 -16.086 1.00 86.94 274 LYS A O 1
ATOM 2226 N N . ILE A 1 275 ? -9.295 -3.444 -14.907 1.00 91.12 275 ILE A N 1
ATOM 2227 C CA . ILE A 1 275 ? -9.647 -4.498 -13.958 1.00 91.12 275 ILE A CA 1
ATOM 2228 C C . ILE A 1 275 ? -10.230 -3.855 -12.704 1.00 91.12 275 ILE A C 1
ATOM 2230 O O . ILE A 1 275 ? -9.577 -3.046 -12.049 1.00 91.12 275 ILE A O 1
ATOM 2234 N N . VAL A 1 276 ? -11.453 -4.251 -12.357 1.00 91.50 276 VAL A N 1
ATOM 2235 C CA . VAL A 1 276 ? -12.117 -3.820 -11.126 1.00 91.50 276 VAL A CA 1
ATOM 2236 C C . VAL A 1 276 ? -11.784 -4.801 -10.006 1.00 91.50 276 VAL A C 1
ATOM 2238 O O . VAL A 1 276 ? -12.066 -6.002 -10.106 1.00 91.50 276 VAL A O 1
ATOM 2241 N N . ASP A 1 277 ? -11.178 -4.288 -8.938 1.00 94.56 277 ASP A N 1
ATOM 2242 C CA . ASP A 1 277 ? -10.925 -5.049 -7.719 1.00 94.56 277 ASP A CA 1
ATOM 2243 C C . ASP A 1 277 ? -12.227 -5.545 -7.077 1.00 94.56 277 ASP A C 1
ATOM 2245 O O . ASP A 1 277 ? -13.290 -4.943 -7.213 1.00 94.56 277 ASP A O 1
ATOM 2249 N N . GLN A 1 278 ? -12.140 -6.676 -6.383 1.00 91.81 278 GLN A N 1
ATOM 2250 C CA . GLN A 1 278 ? -13.276 -7.301 -5.709 1.00 91.81 278 GLN A CA 1
ATOM 2251 C C . GLN A 1 278 ? -13.018 -7.343 -4.201 1.00 91.81 278 GLN A C 1
ATOM 2253 O O . GLN A 1 278 ? -11.862 -7.533 -3.814 1.00 91.81 278 GLN A O 1
ATOM 2258 N N . PRO A 1 279 ? -14.057 -7.229 -3.352 1.00 93.31 279 PRO A N 1
ATOM 2259 C CA . PRO A 1 279 ? -13.952 -7.489 -1.918 1.00 93.31 279 PRO A CA 1
ATOM 2260 C C . PRO A 1 279 ? -13.309 -8.850 -1.629 1.00 93.31 279 PRO A C 1
ATOM 2262 O O . PRO A 1 279 ? -13.613 -9.845 -2.290 1.00 93.31 279 PRO A O 1
ATOM 2265 N N . ARG A 1 280 ? -12.409 -8.897 -0.642 1.00 90.00 280 ARG A N 1
ATOM 2266 C CA . ARG A 1 280 ? -11.664 -10.109 -0.267 1.00 90.00 280 ARG A CA 1
ATOM 2267 C C . ARG A 1 280 ? -11.732 -10.338 1.231 1.00 90.00 280 ARG A C 1
ATOM 2269 O O . ARG A 1 280 ? -11.764 -9.386 2.002 1.00 90.00 280 ARG A O 1
ATOM 2276 N N . SER A 1 281 ? -11.697 -11.605 1.622 1.00 93.94 281 SER A N 1
ATOM 2277 C CA . SER A 1 281 ? -11.486 -12.009 3.006 1.00 93.94 281 SER A CA 1
ATOM 2278 C C . SER A 1 281 ? -10.383 -13.053 3.067 1.00 93.94 281 SER A C 1
ATOM 2280 O O . SER A 1 281 ? -10.376 -14.022 2.308 1.00 93.94 281 SER A O 1
ATOM 2282 N N . ASN A 1 282 ? -9.467 -12.865 4.001 1.00 94.19 282 ASN A N 1
ATOM 2283 C CA . ASN A 1 282 ? -8.412 -13.784 4.379 1.00 94.19 282 ASN A CA 1
ATOM 2284 C C . ASN A 1 282 ? -8.755 -14.531 5.678 1.00 94.19 282 ASN A C 1
ATOM 2286 O O . ASN A 1 282 ? -7.878 -15.189 6.240 1.00 94.19 282 ASN A O 1
ATOM 2290 N N . LYS A 1 283 ? -10.020 -14.494 6.128 1.00 92.81 283 LYS A N 1
ATOM 2291 C CA . LYS A 1 283 ? -10.495 -15.131 7.367 1.00 92.81 283 LYS A CA 1
ATOM 2292 C C . LYS A 1 283 ? -10.001 -16.568 7.537 1.00 92.81 283 LYS A C 1
ATOM 2294 O O . LYS A 1 283 ? -9.387 -16.884 8.543 1.00 92.81 283 LYS A O 1
ATOM 2299 N N . GLU A 1 284 ? -10.142 -17.423 6.525 1.00 92.75 284 GLU A N 1
ATOM 2300 C CA . GLU A 1 284 ? -9.682 -18.819 6.614 1.00 92.75 284 GLU A CA 1
ATOM 2301 C C . GLU A 1 284 ? -8.160 -18.968 6.776 1.00 92.75 284 GLU A C 1
ATOM 2303 O O . GLU A 1 284 ? -7.679 -19.945 7.359 1.00 92.75 284 GLU A O 1
ATOM 2308 N N . LYS A 1 285 ? -7.374 -18.041 6.212 1.00 93.25 285 LYS A N 1
ATOM 2309 C CA . LYS A 1 285 ? -5.911 -18.026 6.365 1.00 93.25 285 LYS A CA 1
ATOM 2310 C C . LYS A 1 285 ? -5.532 -17.540 7.764 1.00 93.25 285 LYS A C 1
ATOM 2312 O O . LYS A 1 285 ? -4.657 -18.139 8.378 1.00 93.25 285 LYS A O 1
ATOM 2317 N N . MET A 1 286 ? -6.225 -16.522 8.274 1.00 93.25 286 MET A N 1
ATOM 2318 C CA . MET A 1 286 ? -6.052 -16.026 9.643 1.00 93.25 286 MET A CA 1
ATOM 2319 C C . MET A 1 286 ? -6.457 -17.084 10.678 1.00 93.25 286 MET A C 1
ATOM 2321 O O . MET A 1 286 ? -5.688 -17.386 11.581 1.00 93.25 286 MET A O 1
ATOM 2325 N N . ASP A 1 287 ? -7.585 -17.769 10.488 1.00 90.50 287 ASP A N 1
ATOM 2326 C CA . ASP A 1 287 ? -8.005 -18.860 11.372 1.00 90.50 287 ASP A CA 1
ATOM 2327 C C . ASP A 1 287 ? -6.985 -20.011 11.388 1.00 90.50 287 ASP A C 1
ATOM 2329 O O . ASP A 1 287 ? -6.768 -20.650 12.415 1.00 90.50 287 ASP A O 1
ATOM 2333 N N . ARG A 1 288 ? -6.353 -20.318 10.244 1.00 91.38 288 ARG A N 1
ATOM 2334 C CA . ARG A 1 288 ? -5.263 -21.309 10.182 1.00 91.38 288 ARG A CA 1
ATOM 2335 C C . ARG A 1 288 ? -4.030 -20.842 10.948 1.00 91.38 288 ARG A C 1
ATOM 2337 O O . ARG A 1 288 ? -3.516 -21.621 11.743 1.00 91.38 288 ARG A O 1
ATOM 2344 N N . LEU A 1 289 ? -3.635 -19.581 10.774 1.00 90.38 289 LEU A N 1
ATOM 2345 C CA . LEU A 1 289 ? -2.510 -18.969 11.482 1.00 90.38 289 LEU A CA 1
ATOM 2346 C C . LEU A 1 289 ? -2.625 -19.119 13.009 1.00 90.38 289 LEU A C 1
ATOM 2348 O O . LEU A 1 289 ? -1.613 -19.330 13.667 1.00 90.38 289 LEU A O 1
ATOM 2352 N N . PHE A 1 290 ? -3.839 -19.048 13.564 1.00 87.31 290 PHE A N 1
ATOM 2353 C CA . PHE A 1 290 ? -4.074 -19.186 15.008 1.00 87.31 290 PHE A CA 1
ATOM 2354 C C . PHE A 1 290 ? -4.360 -20.616 15.483 1.00 87.31 290 PHE A C 1
ATOM 2356 O O . PHE A 1 290 ? -4.334 -20.880 16.685 1.00 87.31 290 PHE A O 1
ATOM 2363 N N . ARG A 1 291 ? -4.635 -21.552 14.567 1.00 84.25 291 ARG A N 1
ATOM 2364 C CA . ARG A 1 291 ? -4.786 -22.983 14.885 1.00 84.25 291 ARG A CA 1
ATOM 2365 C C . ARG A 1 291 ? -3.456 -23.726 14.909 1.00 84.25 291 ARG A C 1
ATOM 2367 O O . ARG A 1 291 ? -3.339 -24.721 15.623 1.00 84.25 291 ARG A O 1
ATOM 2374 N N . GLU A 1 292 ? -2.479 -23.263 14.138 1.00 67.88 292 GLU A N 1
ATOM 2375 C CA . GLU A 1 292 ? -1.103 -23.751 14.185 1.00 67.88 292 GLU A CA 1
ATOM 2376 C C . GLU A 1 292 ? -0.490 -23.342 15.535 1.00 67.88 292 GLU A C 1
ATOM 2378 O O . GLU A 1 292 ? 0.047 -22.248 15.688 1.00 67.88 292 GLU A O 1
ATOM 2383 N N . ARG A 1 293 ? -0.636 -24.200 16.557 1.00 53.88 293 ARG A N 1
ATOM 2384 C CA . ARG A 1 293 ? 0.145 -24.079 17.796 1.00 53.88 293 ARG A CA 1
ATOM 2385 C C . ARG A 1 293 ? 1.622 -24.111 17.415 1.00 53.88 293 ARG A C 1
ATOM 2387 O O . ARG A 1 293 ? 2.009 -24.996 16.658 1.00 53.88 293 ARG A O 1
ATOM 2394 N N . ASP A 1 294 ? 2.376 -23.151 17.942 1.00 49.88 294 ASP A N 1
ATOM 2395 C CA . ASP A 1 294 ? 3.809 -22.933 17.735 1.00 49.88 294 ASP A CA 1
ATOM 2396 C C . ASP A 1 294 ? 4.581 -24.249 17.482 1.00 49.88 294 ASP A C 1
ATOM 2398 O O . ASP A 1 294 ? 4.744 -25.065 18.394 1.00 49.88 294 ASP A O 1
ATOM 2402 N N . LEU A 1 295 ? 5.004 -24.460 16.227 1.00 37.78 295 LEU A N 1
ATOM 2403 C CA . LEU A 1 295 ? 6.074 -25.393 15.851 1.00 37.78 295 LEU A CA 1
ATOM 2404 C C . LEU A 1 295 ? 7.407 -24.647 15.869 1.00 37.78 295 LEU A C 1
ATOM 2406 O O . LEU A 1 295 ? 7.449 -23.531 15.298 1.00 37.78 295 LEU A O 1
#

Sequence (295 aa):
MDKQTAMRLLELEGRESPKEIKSQFRKMLHRYHPDATGMDATFAGEMVRNLIEAYEVLSKPSKTDGSRIRKEWNAPVNVMAAEERSIYASFEMLDGEAFDLEITKGRYIWNPAEEDFEHFTKSIVEVAETILNHHGKPGTDPAMVRLFPLLMDEYIYPFYAAEKLAEKIEEKEEGYLYSFTGYIKEYGKEKAFMEGNRAKVRIRETAIYLQFDHIPQYCKLTFDRNCLYPVVLSVLRSGKVAAMCEVIAVPDSKKGRRMSDSIKVAFTIMMREKIVDQPRSNKEKMDRLFRERDL

Secondary structure (DSSP, 8-state):
--HHHHHHHTT--S---HHHHHHHHHHHHHHT-TTSTTS-HHHHHHHHHHHHHHHHHHHS-S-S----------S-B-TTSSS-EEEEEEEE-TTS-EEEEEEEEESBPP-TTTS-HHHHHHHHHHHHHHHHHHTT--TTSTHHHHHHHHHHHHH--HHHHHHHH-SEEEEETTEEEEEEEEEE----TT----TT-EEEEEEETTEEEEEETT-SS-EE-B-SSTTHHHHHHHHHHTS--EEEEEEEE---TTS-S---S-EEEEEEEEESSPPPP-----HHHHHHHHHS---

Radius of gyration: 24.17 Å; chains: 1; bounding box: 60×64×61 Å